Protein AF-A0A812XXW2-F1 (afdb_monomer_lite)

Sequence (328 aa):
MDLEAREQEAQPLLGKLGRSKFVSVSSKQQAFQASISPKTFTWRLLVLVSGPQLAFVAMLFLVNKFLYWHPVLVYSFAGLTLSLSTWVLKFYRKEPWQLWLGRFMLASTVLGLVSGCLIYFTSSVYYYHYAGAATYTSVVPSQPAESILDAGIVNFAVGSGVDASRSIGFQSAADGAVICLAPIVDASMKPQTPVNVFAYGINCCGWRGNFHCDDALKPSARYGLVRPEPAAVLPPLLRDLASGPSEETLAAAVRLQQASFGGSSEPVKNIFVRYVNDPLLAKMSFVDTAVLAALSCSSLCLVGLIACASLAILGAGKVRLILQRLVA

Foldseek 3Di:
DPDPVPPPPPPPPVVVVVVVVVVVLVVVLVVVVVPCDPVNLVVLLCLLQVLLLVLLLVLLCCLLPPCVPPVVVSVVSLVVQLVVLVCQCPPVPPDPSSNSSSVSSNVSSVLSNVLSVLLNLAFSLLLVLQVPFDEEEQDAQLDAPVVCLRHQKYFHHPQKAWPQQLKAFFADPVPNWTKIKTAIHGPVDDLQEAGQEIEIDTNQHDRGGRHDAECRVPSLWGMWRWDDDLVVRDDPVCSVSYPDDDPVSVLVSVVVSCVVRNYPDDRPHHIYTHTYNDVVVVSCVSVVSSVVSSVVSSVVSSVVSSVVSVCVVVVVSVVVSVVVVVVD

Structure (mmCIF, N/CA/C/O backbone):
data_AF-A0A812XXW2-F1
#
_entry.id   AF-A0A812XXW2-F1
#
loop_
_atom_site.group_PDB
_atom_site.id
_atom_site.type_symbol
_atom_site.label_atom_id
_atom_site.label_alt_id
_atom_site.label_comp_id
_atom_site.label_asym_id
_atom_site.label_entity_id
_atom_site.label_seq_id
_atom_site.pdbx_PDB_ins_code
_atom_site.Cartn_x
_atom_site.Cartn_y
_atom_site.Cartn_z
_atom_site.occupancy
_atom_site.B_iso_or_equiv
_atom_site.auth_seq_id
_atom_site.auth_comp_id
_atom_site.auth_asym_id
_atom_site.auth_atom_id
_atom_site.pdbx_PDB_model_num
ATOM 1 N N . MET A 1 1 ? -7.280 53.971 69.144 1.00 48.38 1 MET A N 1
ATOM 2 C CA . MET A 1 1 ? -6.168 53.098 68.704 1.00 48.38 1 MET A CA 1
ATOM 3 C C . MET A 1 1 ? -6.532 51.687 69.140 1.00 48.38 1 MET A C 1
ATOM 5 O O . MET A 1 1 ? -5.916 51.151 70.043 1.00 48.38 1 MET A O 1
ATOM 9 N N . ASP A 1 2 ? -7.587 51.120 68.547 1.00 49.91 2 ASP A N 1
ATOM 10 C CA . ASP A 1 2 ? -8.244 49.897 69.052 1.00 49.91 2 ASP A CA 1
ATOM 11 C C . ASP A 1 2 ? -8.432 48.845 67.952 1.00 49.91 2 ASP A C 1
ATOM 13 O O . ASP A 1 2 ? -9.375 48.058 67.970 1.00 49.91 2 ASP A O 1
ATOM 17 N N . LEU A 1 3 ? -7.543 48.846 66.956 1.00 48.91 3 LEU A N 1
ATOM 18 C CA . LEU A 1 3 ? -7.594 47.904 65.834 1.00 48.91 3 LEU A CA 1
ATOM 19 C C . LEU A 1 3 ? -6.484 46.846 65.865 1.00 48.91 3 LEU A C 1
ATOM 21 O O . LEU A 1 3 ? -6.641 45.814 65.228 1.00 48.91 3 LEU A O 1
ATOM 25 N N . GLU A 1 4 ? -5.430 47.025 66.666 1.00 51.47 4 GLU A N 1
ATOM 26 C CA . GLU A 1 4 ? -4.299 46.079 66.705 1.00 51.47 4 GLU A CA 1
ATOM 27 C C . GLU A 1 4 ? -4.467 44.949 67.739 1.00 51.47 4 GLU A C 1
ATOM 29 O O . GLU A 1 4 ? -3.799 43.923 67.652 1.00 51.47 4 GLU A O 1
ATOM 34 N N . ALA A 1 5 ? -5.408 45.064 68.683 1.00 49.47 5 ALA A N 1
ATOM 35 C CA . ALA A 1 5 ? -5.598 44.058 69.737 1.00 49.47 5 ALA A CA 1
ATOM 36 C C . ALA A 1 5 ? -6.529 42.888 69.350 1.00 49.47 5 ALA A C 1
ATOM 38 O O . ALA A 1 5 ? -6.702 41.962 70.139 1.00 49.47 5 ALA A O 1
ATOM 39 N N . ARG A 1 6 ? -7.145 42.899 68.157 1.00 50.44 6 ARG A N 1
ATOM 40 C CA . ARG A 1 6 ? -8.097 41.850 67.724 1.00 50.44 6 ARG A CA 1
ATOM 41 C C . ARG A 1 6 ? -7.551 40.842 66.711 1.00 50.44 6 ARG A C 1
ATOM 43 O O . ARG A 1 6 ? -8.235 39.864 66.424 1.00 50.44 6 ARG A O 1
ATOM 50 N N . GLU A 1 7 ? -6.333 41.018 66.201 1.00 47.50 7 GLU A N 1
ATOM 51 C CA . GLU A 1 7 ? -5.774 40.106 65.187 1.00 47.50 7 GLU A CA 1
ATOM 52 C C . GLU A 1 7 ? -5.055 38.870 65.754 1.00 47.50 7 GLU A C 1
ATOM 54 O O . GLU A 1 7 ? -4.872 37.892 65.030 1.00 47.50 7 GLU A O 1
ATOM 59 N N . GLN A 1 8 ? -4.697 38.840 67.042 1.00 44.97 8 GLN A N 1
ATOM 60 C CA . GLN A 1 8 ? -3.862 37.754 67.580 1.00 44.97 8 GLN A CA 1
ATOM 61 C C . GLN A 1 8 ? -4.615 36.506 68.078 1.00 44.97 8 GLN A C 1
ATOM 63 O O . GLN A 1 8 ? -3.985 35.469 68.276 1.00 44.97 8 GLN A O 1
ATOM 68 N N . GLU A 1 9 ? -5.947 36.520 68.199 1.00 46.56 9 GLU A N 1
ATOM 69 C CA . GLU A 1 9 ? -6.704 35.331 68.646 1.00 46.56 9 GLU A CA 1
ATOM 70 C C . GLU A 1 9 ? -7.267 34.461 67.503 1.00 46.56 9 GLU A C 1
ATOM 72 O O . GLU A 1 9 ? -7.693 33.328 67.734 1.00 46.56 9 GLU A O 1
ATOM 77 N N . ALA A 1 10 ? -7.229 34.919 66.247 1.00 46.44 10 ALA A N 1
ATOM 78 C CA . ALA A 1 10 ? -7.913 34.231 65.144 1.00 46.44 10 ALA A CA 1
ATOM 79 C C . ALA A 1 10 ? -7.082 33.145 64.420 1.00 46.44 10 ALA A C 1
ATOM 81 O O . ALA A 1 10 ? -7.631 32.383 63.619 1.00 46.44 10 ALA A O 1
ATOM 82 N N . GLN A 1 11 ? -5.772 33.030 64.670 1.00 47.66 11 GLN A N 1
ATOM 83 C CA . GLN A 1 11 ? -4.878 32.224 63.818 1.00 47.66 11 GLN A CA 1
ATOM 84 C C . GLN A 1 11 ? -4.497 30.786 64.250 1.00 47.66 11 GLN A C 1
ATOM 86 O O . GLN A 1 11 ? -4.003 30.059 63.383 1.00 47.66 11 GLN A O 1
ATOM 91 N N . PRO A 1 12 ? -4.764 30.244 65.459 1.00 46.84 12 PRO A N 1
ATOM 92 C CA . PRO A 1 12 ? -4.392 28.849 65.737 1.00 46.84 12 PRO A CA 1
ATOM 93 C C . PRO A 1 12 ? -5.438 27.810 65.279 1.00 46.84 12 PRO A C 1
ATOM 95 O O . PRO A 1 12 ? -5.127 26.616 65.207 1.00 46.84 12 PRO A O 1
ATOM 98 N N . LEU A 1 13 ? -6.675 28.217 64.954 1.00 46.53 13 LEU A N 1
ATOM 99 C CA . LEU A 1 13 ? -7.776 27.281 64.664 1.00 46.53 13 LEU A CA 1
ATOM 100 C C . LEU A 1 13 ? -7.910 26.900 63.179 1.00 46.53 13 LEU A C 1
ATOM 102 O O . LEU A 1 13 ? -8.258 25.756 62.872 1.00 46.53 13 LEU A O 1
ATOM 106 N N . LEU A 1 14 ? -7.555 27.791 62.249 1.00 48.59 14 LEU A N 1
ATOM 107 C CA . LEU A 1 14 ? -7.639 27.520 60.804 1.00 48.59 14 LEU A CA 1
ATOM 108 C C . LEU A 1 14 ? -6.592 26.498 60.316 1.00 48.59 14 LEU A C 1
ATOM 110 O O . LEU A 1 14 ? -6.882 25.692 59.430 1.00 48.59 14 LEU A O 1
ATOM 114 N N . GLY A 1 15 ? -5.415 26.435 60.949 1.00 45.84 15 GLY A N 1
ATOM 115 C CA . GLY A 1 15 ? -4.380 25.441 60.625 1.00 45.84 15 GLY A CA 1
ATOM 116 C C . GLY A 1 15 ? -4.720 24.012 61.074 1.00 45.84 15 GLY A C 1
ATOM 117 O O . GLY A 1 15 ? -4.382 23.040 60.393 1.00 45.84 15 GLY A O 1
ATOM 118 N N . LYS A 1 16 ? -5.440 23.853 62.195 1.00 47.66 16 LYS A N 1
ATOM 119 C CA . LYS A 1 16 ? -5.817 22.531 62.735 1.00 47.66 16 LYS A CA 1
ATOM 120 C C . LYS A 1 16 ? -6.992 21.898 61.982 1.00 47.66 16 LYS A C 1
ATOM 122 O O . LYS A 1 16 ? -6.979 20.688 61.746 1.00 47.66 16 LYS A O 1
ATOM 127 N N . LEU A 1 17 ? -7.959 22.702 61.531 1.00 49.16 17 LEU A N 1
ATOM 128 C CA . LEU A 1 17 ? -9.091 22.239 60.716 1.00 49.16 17 LEU A CA 1
ATOM 129 C C . LEU A 1 17 ? -8.654 21.755 59.323 1.00 49.16 17 LEU A C 1
ATOM 131 O O . LEU A 1 17 ? -9.129 20.716 58.858 1.00 49.16 17 LEU A O 1
ATOM 135 N N . GLY A 1 18 ? -7.700 22.445 58.686 1.00 46.50 18 GLY A N 1
ATOM 136 C CA . GLY A 1 18 ? -7.122 22.024 57.405 1.00 46.50 18 GLY A CA 1
ATOM 137 C C . GLY A 1 18 ? -6.323 20.721 57.512 1.00 46.50 18 GLY A C 1
ATOM 138 O O . GLY A 1 18 ? -6.507 19.812 56.702 1.00 46.50 18 GLY A O 1
ATOM 139 N N . ARG A 1 19 ? -5.498 20.580 58.55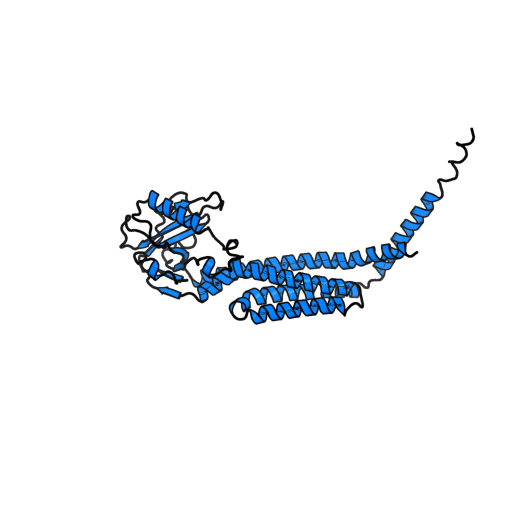8 1.00 47.44 19 ARG A N 1
ATOM 140 C CA . ARG A 1 19 ? -4.659 19.389 58.782 1.00 47.44 19 ARG A CA 1
ATOM 141 C C . ARG A 1 19 ? -5.485 18.148 59.144 1.00 47.44 19 ARG A C 1
ATOM 143 O O . ARG A 1 19 ? -5.217 17.072 58.620 1.00 47.44 19 ARG A O 1
ATOM 150 N N . SER A 1 20 ? -6.538 18.300 59.951 1.00 52.16 20 SER A N 1
ATOM 151 C CA . SER A 1 20 ? -7.487 17.222 60.285 1.00 52.16 20 SER A CA 1
ATOM 152 C C . SER A 1 20 ? -8.280 16.731 59.060 1.00 52.16 20 SER A C 1
ATOM 154 O O . SER A 1 20 ? -8.391 15.524 58.813 1.00 52.16 20 SER A O 1
ATOM 156 N N . LYS A 1 21 ? -8.763 17.653 58.213 1.00 50.25 21 LYS A N 1
ATOM 157 C CA . LYS A 1 21 ? -9.429 17.297 56.948 1.00 50.25 21 LYS A CA 1
ATOM 158 C C . LYS A 1 21 ? -8.472 16.636 55.951 1.00 50.25 21 LYS A C 1
ATOM 160 O O . LYS A 1 21 ? -8.871 15.701 55.265 1.00 50.25 21 LYS A O 1
ATOM 165 N N . PHE A 1 22 ? -7.210 17.060 55.883 1.00 48.09 22 PHE A N 1
ATOM 166 C CA . PHE A 1 22 ? -6.229 16.451 54.978 1.00 48.09 22 PHE A CA 1
ATOM 167 C C . PHE A 1 22 ? -5.835 15.027 55.412 1.00 48.09 22 PHE A C 1
ATOM 169 O O . PHE A 1 22 ? -5.788 14.116 54.586 1.00 48.09 22 PHE A O 1
ATOM 176 N N . VAL A 1 23 ? -5.642 14.806 56.718 1.00 52.84 23 VAL A N 1
ATOM 177 C CA . VAL A 1 23 ? -5.327 13.481 57.286 1.00 52.84 23 VAL A CA 1
ATOM 178 C C . VAL A 1 23 ? -6.509 12.511 57.153 1.00 52.84 23 VAL A C 1
ATOM 180 O O . VAL A 1 23 ? -6.313 11.364 56.757 1.00 52.84 23 VAL A O 1
ATOM 183 N N . SER A 1 24 ? -7.744 12.966 57.391 1.00 51.78 24 SER A N 1
ATOM 184 C CA . SER A 1 24 ? -8.951 12.127 57.252 1.00 51.78 24 SER A CA 1
ATOM 185 C C . SER A 1 24 ? -9.303 11.771 55.802 1.00 51.78 24 SER A C 1
ATOM 187 O O . SER A 1 24 ? -9.945 10.753 55.543 1.00 51.78 24 SER A O 1
ATOM 189 N N . VAL A 1 25 ? -8.873 12.583 54.835 1.00 51.75 25 VAL A N 1
ATOM 190 C CA . VAL A 1 25 ? -9.043 12.292 53.406 1.00 51.75 25 VAL A CA 1
ATOM 191 C C . VAL A 1 25 ? -7.998 11.290 52.933 1.00 51.75 25 VAL A C 1
ATOM 193 O O . VAL A 1 25 ? -8.353 10.362 52.211 1.00 51.75 25 VAL A O 1
ATOM 196 N N . SER A 1 26 ? -6.746 11.432 53.377 1.00 49.69 26 SER A N 1
ATOM 197 C CA . SER A 1 26 ? -5.681 10.467 53.086 1.00 49.69 26 SER A CA 1
ATOM 198 C C . SER A 1 26 ? -6.014 9.076 53.649 1.00 49.69 26 SER A C 1
ATOM 200 O O . SER A 1 26 ? -5.885 8.074 52.945 1.00 49.69 26 SER A O 1
ATOM 202 N N . SER A 1 27 ? -6.569 9.004 54.867 1.00 50.72 27 SER A N 1
ATOM 203 C CA . SER A 1 27 ? -6.970 7.730 55.481 1.00 50.72 27 SER A CA 1
ATOM 204 C C . SER A 1 27 ? -8.195 7.092 54.813 1.00 50.72 27 SER A C 1
ATOM 206 O O . SER A 1 27 ? -8.218 5.879 54.608 1.00 50.72 27 SER A O 1
ATOM 208 N N . LYS A 1 28 ? -9.194 7.881 54.386 1.00 48.22 28 LYS A N 1
ATOM 209 C CA . LYS A 1 28 ? -10.333 7.374 53.593 1.00 48.22 28 LYS A CA 1
ATOM 210 C C . LYS A 1 28 ? -9.932 6.972 52.170 1.00 48.22 28 LYS A C 1
ATOM 212 O O . LYS A 1 28 ? -10.490 6.013 51.642 1.00 48.22 28 LYS A O 1
ATOM 217 N N . GLN A 1 29 ? -8.955 7.652 51.562 1.00 51.25 29 GLN A N 1
ATOM 218 C CA . GLN A 1 29 ? -8.343 7.229 50.296 1.00 51.25 29 GLN A CA 1
ATOM 219 C C . GLN A 1 29 ? -7.646 5.878 50.443 1.00 51.25 29 GLN A C 1
ATOM 221 O O . GLN A 1 29 ? -7.891 4.994 49.625 1.00 51.25 29 GLN A O 1
ATOM 226 N N . GLN A 1 30 ? -6.853 5.693 51.501 1.00 51.03 30 GLN A N 1
ATOM 227 C CA . GLN A 1 30 ? -6.208 4.414 51.806 1.00 51.03 30 GLN A CA 1
ATOM 228 C C . GLN A 1 30 ? -7.233 3.309 52.098 1.00 51.03 30 GLN A C 1
ATOM 230 O O . GLN A 1 30 ? -7.072 2.199 51.603 1.00 51.03 30 GLN A O 1
ATOM 235 N N . ALA A 1 31 ? -8.334 3.610 52.795 1.00 47.16 31 ALA A N 1
ATOM 236 C CA . ALA A 1 31 ? -9.397 2.641 53.079 1.00 47.16 31 ALA A CA 1
ATOM 237 C C . ALA A 1 31 ? -10.232 2.250 51.840 1.00 47.16 31 ALA A C 1
ATOM 239 O O . ALA A 1 31 ? -10.672 1.108 51.727 1.00 47.16 31 ALA A O 1
ATOM 240 N N . PHE A 1 32 ? -10.436 3.165 50.883 1.00 48.94 32 PHE A N 1
ATOM 241 C CA . PHE A 1 32 ? -11.122 2.856 49.621 1.00 48.94 32 PHE A CA 1
ATOM 242 C C . PHE A 1 32 ? -10.206 2.132 48.623 1.00 48.94 32 PHE A C 1
ATOM 244 O O . PHE A 1 32 ? -10.647 1.197 47.958 1.00 48.94 32 PHE A O 1
ATOM 251 N N . GLN A 1 33 ? -8.919 2.498 48.558 1.00 49.91 33 GLN A N 1
ATOM 252 C CA . GLN A 1 33 ? -7.911 1.695 47.852 1.00 49.91 33 GLN A CA 1
ATOM 253 C C . GLN A 1 33 ? -7.782 0.289 48.453 1.00 49.91 33 GLN A C 1
ATOM 255 O O . GLN A 1 33 ? -7.551 -0.658 47.710 1.00 49.91 33 GLN A O 1
ATOM 260 N N . ALA A 1 34 ? -7.996 0.140 49.763 1.00 47.00 34 ALA A N 1
ATOM 261 C CA . ALA A 1 34 ? -7.961 -1.146 50.452 1.00 47.00 34 ALA A CA 1
ATOM 262 C C . ALA A 1 34 ? -9.204 -2.034 50.231 1.00 47.00 34 ALA A C 1
ATOM 264 O O . ALA A 1 34 ? -9.164 -3.203 50.605 1.00 47.00 34 ALA A O 1
ATOM 265 N N . SER A 1 35 ? -10.298 -1.540 49.627 1.00 50.03 35 SER A N 1
ATOM 266 C CA . SER A 1 35 ? -11.540 -2.328 49.482 1.00 50.03 35 SER A CA 1
ATOM 267 C C . SER A 1 35 ? -11.760 -2.952 48.099 1.00 50.03 35 SER A C 1
ATOM 269 O O . SER A 1 35 ? -12.663 -3.776 47.932 1.00 50.03 35 SER A O 1
ATOM 271 N N . ILE A 1 36 ? -10.938 -2.622 47.096 1.00 60.81 36 ILE A N 1
ATOM 272 C CA . ILE A 1 36 ? -11.001 -3.305 45.799 1.00 60.81 36 ILE A CA 1
ATOM 273 C C . ILE A 1 36 ? -10.177 -4.583 45.906 1.00 60.81 36 ILE A C 1
ATOM 275 O O . ILE A 1 36 ? -8.951 -4.553 45.841 1.00 60.81 36 ILE A O 1
ATOM 279 N N . SER A 1 37 ? -10.869 -5.716 46.045 1.00 78.56 37 SER A N 1
ATOM 280 C CA . SER A 1 37 ? -10.241 -7.036 45.962 1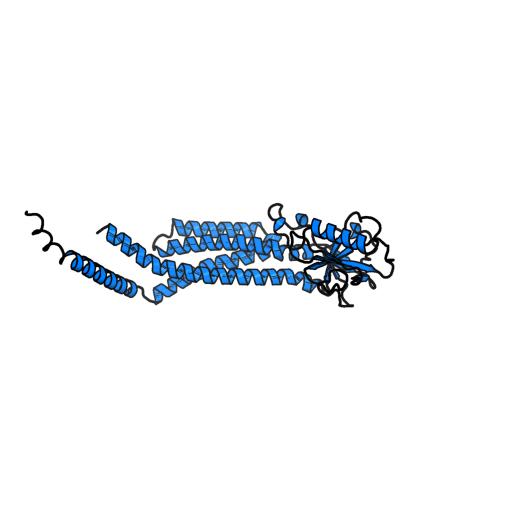.00 78.56 37 SER A CA 1
ATOM 281 C C . SER A 1 37 ? -9.346 -7.105 44.715 1.00 78.56 37 SER A C 1
ATOM 283 O O . SER A 1 37 ? -9.826 -6.798 43.614 1.00 78.56 37 SER A O 1
ATOM 285 N N . PRO A 1 38 ? -8.073 -7.525 44.843 1.00 80.94 38 PRO A N 1
ATOM 286 C CA . PRO A 1 38 ? -7.143 -7.590 43.718 1.00 80.94 38 PRO A CA 1
ATOM 287 C C . PRO A 1 38 ? -7.695 -8.452 42.575 1.00 80.94 38 PRO A C 1
ATOM 289 O O . PRO A 1 38 ? -7.466 -8.140 41.410 1.00 80.94 38 PRO A O 1
ATOM 292 N N . LYS A 1 39 ? -8.516 -9.466 42.896 1.00 85.38 39 LYS A N 1
ATOM 293 C CA . LYS A 1 39 ? -9.204 -10.321 41.915 1.00 85.38 39 LYS A CA 1
ATOM 294 C C . LYS A 1 39 ? -10.240 -9.556 41.080 1.00 85.38 39 LYS A C 1
ATOM 296 O O . LYS A 1 39 ? -10.373 -9.793 39.885 1.00 85.38 39 LYS A O 1
ATOM 301 N N . THR A 1 40 ? -10.971 -8.621 41.688 1.00 83.25 40 THR A N 1
ATOM 302 C CA . THR A 1 40 ? -11.981 -7.809 40.989 1.00 83.25 40 THR A CA 1
ATOM 303 C C . THR A 1 40 ? -11.325 -6.740 40.116 1.00 83.25 40 THR A C 1
ATOM 305 O O . THR A 1 40 ? -11.833 -6.422 39.041 1.00 83.25 40 THR A O 1
ATOM 308 N N . PHE A 1 41 ? -10.186 -6.195 40.555 1.00 84.12 41 PHE A N 1
ATOM 309 C CA . PHE A 1 41 ? -9.398 -5.247 39.767 1.00 84.12 41 PHE A CA 1
ATOM 310 C C . PHE A 1 41 ? -8.825 -5.899 38.503 1.00 84.12 41 PHE A C 1
ATOM 312 O O . PHE A 1 41 ? -9.037 -5.383 37.405 1.00 84.12 41 PHE A O 1
ATOM 319 N N . THR A 1 42 ? -8.155 -7.048 38.644 1.00 87.06 42 THR A N 1
ATOM 320 C CA . THR A 1 42 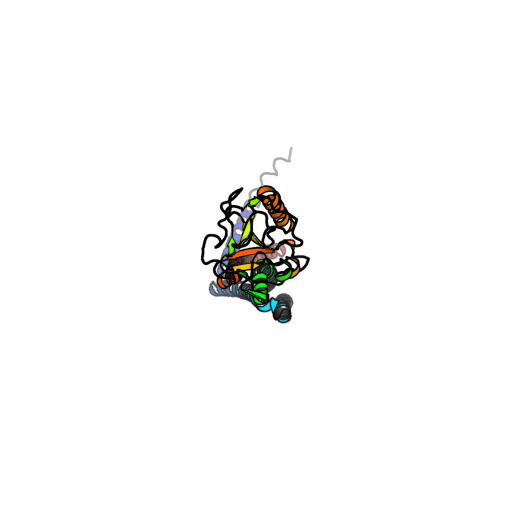? -7.553 -7.761 37.507 1.00 87.06 42 THR A CA 1
ATOM 321 C C . THR A 1 42 ? -8.606 -8.221 36.507 1.00 87.06 42 THR A C 1
ATOM 323 O O . THR A 1 42 ? -8.423 -8.023 35.308 1.00 87.06 42 THR A O 1
ATOM 326 N N . TRP A 1 43 ? -9.744 -8.739 36.980 1.00 90.00 43 TRP A N 1
ATOM 327 C CA . TRP A 1 43 ? -10.867 -9.110 36.117 1.00 90.00 43 TRP A CA 1
ATOM 328 C C . TRP A 1 43 ? -11.391 -7.927 35.291 1.00 90.00 43 TRP A C 1
ATOM 330 O O . TRP A 1 43 ? -11.540 -8.032 34.075 1.00 90.00 43 TRP A O 1
ATOM 340 N N . ARG A 1 44 ? -11.630 -6.772 35.929 1.00 89.00 44 ARG A N 1
ATOM 341 C CA . ARG A 1 44 ? -12.124 -5.568 35.237 1.00 89.00 44 ARG A CA 1
ATOM 342 C C . ARG A 1 44 ? -11.137 -5.066 34.188 1.00 89.00 44 ARG A C 1
ATOM 344 O O . ARG A 1 44 ? -11.559 -4.716 33.089 1.00 89.00 44 ARG A O 1
ATOM 351 N N . LEU A 1 45 ? -9.844 -5.047 34.510 1.00 89.44 45 LEU A N 1
ATOM 352 C CA . LEU A 1 45 ? -8.800 -4.633 33.574 1.00 89.44 45 LEU A CA 1
ATOM 353 C C . LEU A 1 45 ? -8.712 -5.587 32.375 1.00 89.44 45 LEU A C 1
ATOM 355 O O . LEU A 1 45 ? -8.664 -5.130 31.237 1.00 89.44 45 LEU A O 1
ATOM 359 N N . LEU A 1 46 ? -8.778 -6.898 32.618 1.00 92.81 46 LEU A N 1
ATOM 360 C CA . LEU A 1 46 ? -8.758 -7.908 31.561 1.00 92.81 46 LEU A CA 1
ATOM 361 C C . LEU A 1 46 ? -9.926 -7.717 30.589 1.00 92.81 46 LEU A C 1
ATOM 363 O O . LEU A 1 46 ? -9.710 -7.687 29.380 1.00 92.81 46 LEU A O 1
ATOM 367 N N . VAL A 1 47 ? -11.147 -7.516 31.092 1.00 91.62 47 VAL A N 1
ATOM 368 C CA . VAL A 1 47 ? -12.334 -7.282 30.248 1.00 91.62 47 VAL A CA 1
ATOM 369 C C . VAL A 1 47 ? -12.231 -5.961 29.473 1.00 91.62 47 VAL A C 1
ATOM 371 O O . VAL A 1 47 ? -12.555 -5.922 28.287 1.00 91.62 47 VAL A O 1
ATOM 374 N N . LEU A 1 48 ? -11.754 -4.889 30.117 1.00 91.50 48 LEU A N 1
ATOM 375 C CA . LEU A 1 48 ? -11.604 -3.564 29.500 1.00 91.50 48 LEU A CA 1
ATOM 376 C C . LEU A 1 48 ? -10.553 -3.517 28.388 1.00 91.50 48 LEU A C 1
ATOM 378 O O . LEU A 1 48 ? -10.675 -2.679 27.501 1.00 91.50 48 LEU A O 1
ATOM 382 N N . VAL A 1 49 ? -9.539 -4.381 28.432 1.00 95.12 49 VAL A N 1
ATOM 383 C CA . VAL A 1 49 ? -8.472 -4.420 27.421 1.00 95.12 49 VAL A CA 1
ATOM 384 C C . VAL A 1 49 ? -8.774 -5.456 26.337 1.00 95.12 49 VAL A C 1
ATOM 386 O O . VAL A 1 49 ? -8.703 -5.137 25.153 1.00 95.12 49 VAL A O 1
ATOM 389 N N . SER A 1 50 ? -9.153 -6.681 26.716 1.00 94.88 50 SER A N 1
ATOM 390 C CA . SER A 1 50 ? -9.332 -7.789 25.764 1.00 94.88 50 SER A CA 1
ATOM 391 C C . SER A 1 50 ? -10.459 -7.549 24.759 1.00 94.88 50 SER A C 1
ATOM 393 O O . SER A 1 50 ? -10.254 -7.763 23.569 1.00 94.88 50 SER A O 1
ATOM 395 N N . GLY A 1 51 ? -11.623 -7.065 25.206 1.00 92.88 51 GLY A N 1
ATOM 396 C CA . GLY A 1 51 ? -12.769 -6.814 24.327 1.00 92.88 51 GLY A CA 1
ATOM 397 C C . GLY A 1 51 ? -12.444 -5.804 23.220 1.00 92.88 51 GLY A C 1
ATOM 398 O O . GLY A 1 51 ? -12.516 -6.158 22.040 1.00 92.88 51 GLY A O 1
ATOM 399 N N . PRO A 1 52 ? -12.029 -4.571 23.570 1.00 95.69 52 PRO A N 1
ATOM 400 C CA . PRO A 1 52 ? -11.654 -3.567 22.582 1.00 95.69 52 PRO A CA 1
ATOM 401 C C . PRO A 1 52 ? -10.483 -4.001 21.703 1.00 95.69 52 PRO A C 1
ATOM 403 O O . PRO A 1 52 ? -10.529 -3.743 20.505 1.00 95.69 52 PRO A O 1
ATOM 406 N N . GLN A 1 53 ? -9.472 -4.694 22.237 1.00 96.25 53 GLN A N 1
ATOM 407 C CA . GLN A 1 53 ? -8.354 -5.179 21.423 1.00 96.25 53 GLN A CA 1
ATOM 408 C C . GLN A 1 53 ? -8.806 -6.215 20.386 1.00 96.25 53 GLN A C 1
ATOM 410 O O . GLN A 1 53 ? -8.391 -6.155 19.231 1.00 96.25 53 GLN A O 1
ATOM 415 N N . LEU A 1 54 ? -9.673 -7.156 20.770 1.00 95.88 54 LEU A N 1
ATOM 416 C CA . LEU A 1 54 ? -10.217 -8.143 19.839 1.00 95.88 54 LEU A CA 1
ATOM 417 C C . LEU A 1 54 ? -11.048 -7.474 18.743 1.00 95.88 54 LEU A C 1
ATOM 419 O O . LEU A 1 54 ? -10.904 -7.835 17.578 1.00 95.88 54 LEU A O 1
ATOM 423 N N . ALA A 1 55 ? -11.859 -6.469 19.088 1.00 95.38 55 ALA A N 1
ATOM 424 C CA . ALA A 1 55 ? -12.605 -5.690 18.101 1.00 95.38 55 ALA A CA 1
ATOM 425 C C . ALA A 1 55 ? -11.668 -4.960 17.119 1.00 95.38 55 ALA A C 1
ATOM 427 O O . ALA A 1 55 ? -11.903 -5.003 15.913 1.00 95.38 55 ALA A O 1
ATOM 428 N N . PHE A 1 56 ? -10.578 -4.361 17.617 1.00 96.94 56 PHE A N 1
ATOM 429 C CA . PHE A 1 56 ? -9.561 -3.698 16.792 1.00 96.94 56 PHE A CA 1
ATOM 430 C C . PHE A 1 56 ? -8.935 -4.665 15.782 1.00 96.94 56 PHE A C 1
ATOM 432 O O . PHE A 1 56 ? -8.934 -4.412 14.578 1.00 96.94 56 PHE A O 1
ATOM 439 N N . VAL A 1 57 ? -8.422 -5.797 16.277 1.00 96.88 57 VAL A N 1
ATOM 440 C CA . VAL A 1 57 ? -7.726 -6.802 15.463 1.00 96.88 57 VAL A CA 1
ATOM 441 C C . VAL A 1 57 ? -8.678 -7.448 14.460 1.00 96.88 57 VAL A C 1
ATOM 443 O O . VAL A 1 57 ? -8.309 -7.624 13.299 1.00 96.88 57 VAL A O 1
ATOM 446 N N . ALA A 1 58 ? -9.913 -7.750 14.871 1.00 96.00 58 ALA A N 1
ATOM 447 C CA . ALA A 1 58 ? -10.935 -8.272 13.972 1.00 96.00 58 ALA A CA 1
ATOM 448 C C . ALA A 1 58 ? -11.231 -7.286 12.834 1.00 96.00 58 ALA A C 1
ATOM 450 O O . ALA A 1 58 ? -11.289 -7.697 11.677 1.00 96.00 58 ALA A O 1
ATOM 451 N N . MET A 1 59 ? -11.349 -5.988 13.134 1.00 96.62 59 MET A N 1
ATOM 452 C CA . MET A 1 59 ? -11.565 -4.960 12.113 1.00 96.62 59 MET A CA 1
ATOM 453 C C . MET A 1 59 ? -10.383 -4.832 11.153 1.00 96.62 59 MET A C 1
ATOM 455 O O . MET A 1 59 ? -10.592 -4.838 9.941 1.00 96.62 59 MET A O 1
ATOM 459 N N . LEU A 1 60 ? -9.148 -4.802 11.663 1.00 96.12 60 LEU A N 1
ATOM 460 C CA . LEU A 1 60 ? -7.947 -4.791 10.822 1.00 96.12 60 LEU A CA 1
ATOM 461 C C . LEU A 1 60 ? -7.902 -5.987 9.866 1.00 96.12 60 LEU A C 1
ATOM 463 O O . LEU A 1 60 ? -7.629 -5.818 8.675 1.00 96.12 60 LEU A O 1
ATOM 467 N N . PHE A 1 61 ? -8.178 -7.186 10.383 1.00 95.81 61 PHE A N 1
ATOM 468 C CA . PHE A 1 61 ? -8.182 -8.415 9.597 1.00 95.81 61 PHE A CA 1
ATOM 469 C C . PHE A 1 61 ? -9.282 -8.402 8.531 1.00 95.81 61 PHE A C 1
ATOM 471 O O . PHE A 1 61 ? -9.012 -8.687 7.364 1.00 95.81 61 PHE A O 1
ATOM 478 N N . LEU A 1 62 ? -10.507 -8.026 8.911 1.00 95.81 62 LEU A N 1
ATOM 479 C CA . LEU A 1 62 ? -11.643 -7.979 7.995 1.00 95.81 62 LEU A CA 1
ATOM 480 C C . LEU A 1 62 ? -11.412 -6.994 6.851 1.00 95.81 62 LEU A C 1
ATOM 482 O O . LEU A 1 62 ? -11.625 -7.352 5.694 1.00 95.81 62 LEU A O 1
ATOM 486 N N . VAL A 1 63 ? -10.920 -5.791 7.153 1.00 95.94 63 VAL A N 1
ATOM 487 C CA . VAL A 1 63 ? -10.621 -4.787 6.127 1.00 95.94 63 VAL A CA 1
ATOM 488 C C . VAL A 1 63 ? -9.518 -5.283 5.187 1.00 95.94 63 VAL A C 1
ATOM 490 O O . VAL A 1 63 ? -9.707 -5.289 3.975 1.00 95.94 63 VAL A O 1
ATOM 493 N N . ASN A 1 64 ? -8.392 -5.779 5.707 1.00 94.25 64 ASN A N 1
ATOM 494 C CA . ASN A 1 64 ? -7.271 -6.177 4.847 1.00 94.25 64 ASN A CA 1
ATOM 495 C C . ASN A 1 64 ? -7.554 -7.428 3.997 1.00 94.25 64 ASN A C 1
ATOM 497 O O . ASN A 1 64 ? -7.058 -7.544 2.873 1.00 94.25 64 ASN A O 1
ATOM 501 N N . LYS A 1 65 ? -8.358 -8.366 4.511 1.00 93.81 65 LYS A N 1
ATOM 502 C CA . LYS A 1 65 ? -8.629 -9.636 3.828 1.00 93.81 65 LYS A CA 1
ATOM 503 C C . LYS A 1 65 ? -9.882 -9.616 2.953 1.00 93.81 65 LYS A C 1
ATOM 505 O O . LYS A 1 65 ? -9.873 -10.223 1.885 1.00 93.81 65 LYS A O 1
ATOM 510 N N . PHE A 1 66 ? -10.956 -8.965 3.399 1.00 94.81 66 PHE A N 1
ATOM 511 C CA . PHE A 1 66 ? -12.284 -9.116 2.794 1.00 94.81 66 PHE A CA 1
ATOM 512 C C . PHE A 1 66 ? -12.818 -7.858 2.110 1.00 94.81 66 PHE A C 1
ATOM 514 O O . PHE A 1 66 ? -13.815 -7.971 1.402 1.00 94.81 66 PHE A O 1
ATOM 521 N N . LEU A 1 67 ? -12.176 -6.691 2.246 1.00 94.44 67 LEU A N 1
ATOM 522 C CA . LEU A 1 67 ? -12.683 -5.456 1.632 1.00 94.44 67 LEU A CA 1
ATOM 523 C C . LEU A 1 67 ? -12.781 -5.545 0.099 1.00 94.44 67 LEU A C 1
ATOM 525 O O . LEU A 1 67 ? -13.746 -5.039 -0.463 1.00 94.44 67 LEU A O 1
ATOM 529 N N . TYR A 1 68 ? -11.833 -6.223 -0.560 1.00 92.00 68 TYR A N 1
ATOM 530 C CA . TYR A 1 68 ? -11.828 -6.386 -2.020 1.00 92.00 68 TYR A CA 1
ATOM 531 C C . TYR A 1 68 ? -13.004 -7.240 -2.526 1.00 92.00 68 TYR A C 1
ATOM 533 O O . TYR A 1 68 ? -13.715 -6.842 -3.442 1.00 92.00 68 TYR A O 1
ATOM 541 N N . TRP A 1 69 ? -13.223 -8.413 -1.921 1.00 92.50 69 TRP A N 1
ATOM 542 C CA . TRP A 1 69 ? -14.208 -9.394 -2.400 1.00 92.50 69 TRP A CA 1
ATOM 543 C C . TRP A 1 69 ? -15.611 -9.182 -1.818 1.00 92.50 69 TRP A C 1
ATOM 545 O O . TRP A 1 69 ? -16.614 -9.386 -2.499 1.00 92.50 69 TRP A O 1
ATOM 555 N N . HIS A 1 70 ? -15.697 -8.793 -0.545 1.00 95.25 70 HIS A N 1
ATOM 556 C CA . HIS A 1 70 ? -16.944 -8.737 0.219 1.00 95.25 70 HIS A CA 1
ATOM 557 C C . HIS A 1 70 ? -17.022 -7.465 1.086 1.00 95.25 70 HIS A C 1
ATOM 559 O O . HIS A 1 70 ? -17.086 -7.556 2.317 1.00 95.25 70 HIS A O 1
ATOM 565 N N . PRO A 1 71 ? -17.083 -6.262 0.480 1.00 93.81 71 PRO A N 1
ATOM 566 C CA . PRO A 1 71 ? -17.146 -5.002 1.229 1.00 93.81 71 PRO A CA 1
ATOM 567 C C . PRO A 1 71 ? -18.389 -4.910 2.127 1.00 93.81 71 PRO A C 1
ATOM 569 O O . PRO A 1 71 ? -18.317 -4.392 3.240 1.00 93.81 71 PRO A O 1
ATOM 572 N N . VAL A 1 72 ? -19.521 -5.482 1.693 1.00 95.38 72 VAL A N 1
ATOM 573 C CA . VAL A 1 72 ? -20.770 -5.525 2.478 1.00 95.38 72 VAL A CA 1
ATOM 574 C C . VAL A 1 72 ? -20.565 -6.237 3.817 1.00 95.38 72 VAL A C 1
ATOM 576 O O . VAL A 1 72 ? -21.067 -5.768 4.837 1.00 95.38 72 VAL A O 1
ATOM 579 N N . LEU A 1 73 ? -19.783 -7.323 3.844 1.00 94.19 73 LEU A N 1
ATOM 580 C CA . LEU A 1 73 ? -19.479 -8.048 5.079 1.00 94.19 73 LEU A CA 1
ATOM 581 C C . LEU A 1 73 ? -18.710 -7.143 6.046 1.00 94.19 73 LEU A C 1
ATOM 583 O O . LEU A 1 73 ? -19.112 -7.009 7.201 1.00 94.19 73 LEU A O 1
ATOM 587 N N . VAL A 1 74 ? -17.672 -6.456 5.562 1.00 95.50 74 VAL A N 1
ATOM 588 C CA . VAL A 1 74 ? -16.850 -5.549 6.376 1.00 95.50 74 VAL A CA 1
ATOM 589 C C . VAL A 1 74 ? -17.697 -4.423 6.976 1.00 95.50 74 VAL A C 1
ATOM 591 O O . VAL A 1 74 ? -17.669 -4.209 8.189 1.00 95.50 74 VAL A O 1
ATOM 594 N N . TYR A 1 75 ? -18.509 -3.744 6.161 1.00 95.06 75 TYR A N 1
ATOM 595 C CA . TYR A 1 75 ? -19.356 -2.650 6.645 1.00 95.06 75 TYR A CA 1
ATOM 596 C C . TYR A 1 75 ? -20.490 -3.130 7.558 1.00 95.06 75 TYR A C 1
ATOM 598 O O . TYR A 1 75 ? -20.815 -2.448 8.530 1.00 95.06 75 TYR A O 1
ATOM 606 N N . SER A 1 76 ? -21.065 -4.311 7.309 1.00 95.25 76 SER A N 1
ATOM 607 C CA . SER A 1 76 ? -22.094 -4.885 8.186 1.00 95.25 76 SER A CA 1
ATOM 608 C C . SER A 1 76 ? -21.533 -5.234 9.569 1.00 95.25 76 SER A C 1
ATOM 610 O O . SER A 1 76 ? -22.145 -4.902 10.586 1.00 95.25 76 SER A O 1
ATOM 612 N N . PHE A 1 77 ? -20.326 -5.807 9.627 1.00 94.75 77 PHE A N 1
ATOM 613 C CA . PHE A 1 77 ? -19.629 -6.090 10.879 1.00 94.75 77 PHE A CA 1
ATOM 614 C C . PHE A 1 77 ? -19.248 -4.799 11.619 1.00 94.75 77 PHE A C 1
ATOM 616 O O . PHE A 1 77 ? -19.439 -4.699 12.835 1.00 94.75 77 PHE A O 1
ATOM 623 N N . ALA A 1 78 ? -18.795 -3.771 10.891 1.00 95.12 78 ALA A N 1
ATOM 624 C CA . ALA A 1 78 ? -18.555 -2.440 11.447 1.00 95.12 78 ALA A CA 1
ATOM 625 C C . ALA A 1 78 ? -19.828 -1.846 12.071 1.00 95.12 78 ALA A C 1
ATOM 627 O O . ALA A 1 78 ? -19.824 -1.395 13.215 1.00 95.12 78 ALA A O 1
ATOM 628 N N . GLY A 1 79 ? -20.948 -1.901 11.347 1.00 95.94 79 GLY A N 1
ATOM 629 C CA . GLY A 1 79 ? -22.246 -1.442 11.837 1.00 95.94 79 GLY A CA 1
ATOM 630 C C . GLY A 1 79 ? -22.710 -2.204 13.079 1.00 95.94 79 GLY A C 1
ATOM 631 O O . GLY A 1 79 ? -23.185 -1.588 14.036 1.00 95.94 79 GLY A O 1
ATOM 632 N N . LEU A 1 80 ? -22.525 -3.527 13.110 1.00 95.56 80 LEU A N 1
ATOM 633 C CA . LEU A 1 80 ? -22.904 -4.376 14.242 1.00 95.56 80 LEU A CA 1
ATOM 634 C C . LEU A 1 80 ? -22.077 -4.068 15.495 1.00 95.56 80 LEU A C 1
ATOM 636 O O . LEU A 1 80 ? -22.637 -3.907 16.578 1.00 95.56 80 LEU A O 1
ATOM 640 N N . THR A 1 81 ? -20.759 -3.935 15.359 1.00 94.44 81 THR A N 1
ATOM 641 C CA . THR A 1 81 ? -19.850 -3.609 16.474 1.00 94.44 81 THR A CA 1
ATOM 642 C C . THR A 1 81 ? -20.087 -2.200 17.026 1.00 94.44 81 THR A C 1
ATOM 644 O O . THR A 1 81 ? -20.103 -2.010 18.248 1.00 94.44 81 THR A O 1
ATOM 647 N N . LEU A 1 82 ? -20.380 -1.219 16.165 1.00 95.19 82 LEU A N 1
ATOM 648 C CA . LEU A 1 82 ? -20.795 0.126 16.581 1.00 95.19 82 LEU A CA 1
ATOM 649 C C . LEU A 1 82 ? -22.165 0.117 17.279 1.00 95.19 82 LEU A C 1
ATOM 651 O O . LEU A 1 82 ? -22.337 0.745 18.329 1.00 95.19 82 LEU A O 1
ATOM 655 N N . SER A 1 83 ? -23.130 -0.638 16.752 1.00 95.00 83 SER A N 1
ATOM 656 C CA . SER A 1 83 ? -24.462 -0.791 17.355 1.00 95.00 83 SER A CA 1
ATOM 657 C C . SER A 1 83 ? -24.383 -1.462 18.727 1.00 95.00 83 SER A C 1
ATOM 659 O O . SER A 1 83 ? -24.988 -0.989 19.685 1.00 95.00 83 SER A O 1
ATOM 661 N N . LEU A 1 84 ? -23.565 -2.508 18.868 1.00 93.06 84 LEU A N 1
ATOM 662 C CA . LEU A 1 84 ? -23.328 -3.169 20.150 1.00 93.06 84 LEU A CA 1
ATOM 663 C C . LEU A 1 84 ? -22.660 -2.218 21.153 1.00 93.06 84 LEU A C 1
ATOM 665 O O . LEU A 1 84 ? -23.068 -2.153 22.311 1.00 93.06 84 LEU A O 1
ATOM 669 N N . SER A 1 85 ? -21.679 -1.429 20.707 1.00 92.81 85 SER A N 1
ATOM 670 C CA . SER A 1 85 ? -20.990 -0.451 21.559 1.00 92.81 85 SER A CA 1
ATOM 671 C C . SER A 1 85 ? -21.946 0.628 22.082 1.00 92.81 85 SER A C 1
ATOM 673 O O . SER A 1 85 ? -21.939 0.948 23.273 1.00 92.81 85 SER A O 1
ATOM 675 N N . THR A 1 86 ? -22.821 1.158 21.223 1.00 93.12 86 THR A N 1
ATOM 676 C CA . THR A 1 86 ? -23.839 2.145 21.627 1.00 93.12 86 THR A CA 1
ATOM 677 C C . THR A 1 86 ? -24.928 1.531 22.508 1.00 93.12 86 THR A C 1
ATOM 679 O O . THR A 1 86 ? -25.369 2.167 23.470 1.00 93.12 86 THR A O 1
ATOM 682 N N . TRP A 1 87 ? -25.310 0.276 22.256 1.00 93.50 87 TRP A N 1
ATOM 683 C CA . TRP A 1 87 ? -26.239 -0.472 23.100 1.00 93.50 87 TRP A CA 1
ATOM 684 C C . TRP A 1 87 ? -25.687 -0.665 24.518 1.00 93.50 87 TRP A C 1
ATOM 686 O O . TRP A 1 87 ? -26.379 -0.348 25.489 1.00 93.50 87 TRP A O 1
ATOM 696 N N . VAL A 1 88 ? -24.414 -1.062 24.653 1.00 90.44 88 VAL A N 1
ATOM 697 C CA . VAL A 1 88 ? -23.725 -1.168 25.952 1.00 90.44 88 VAL A CA 1
ATOM 698 C C . VAL A 1 88 ? -23.721 0.179 26.683 1.00 90.44 88 VAL A C 1
ATOM 700 O O . VAL A 1 88 ? -24.045 0.236 27.868 1.00 90.44 88 VAL A O 1
ATOM 703 N N . LEU A 1 89 ? -23.445 1.284 25.981 1.00 90.44 89 LEU A N 1
ATOM 704 C CA . LEU A 1 89 ? -23.444 2.632 26.568 1.00 90.44 89 LEU A CA 1
ATOM 705 C C . LEU A 1 89 ? -24.824 3.109 27.049 1.00 90.44 89 LEU A C 1
ATOM 707 O O . LEU A 1 89 ? -24.894 3.936 27.970 1.00 90.44 89 LEU A O 1
ATOM 711 N N . LYS A 1 90 ? -25.908 2.639 26.420 1.00 91.38 90 LYS A N 1
ATOM 712 C CA . LYS A 1 90 ? -27.282 3.072 26.708 1.00 91.38 90 LYS A CA 1
ATOM 713 C C . LYS A 1 90 ? -27.967 2.198 27.759 1.00 91.38 90 LYS A C 1
ATOM 715 O O . LYS A 1 90 ? -28.565 2.743 28.682 1.00 91.38 90 LYS A O 1
ATOM 720 N N . PHE A 1 91 ? -27.864 0.875 27.638 1.00 88.94 91 PHE A N 1
ATOM 721 C CA . PHE A 1 91 ? -28.636 -0.075 28.448 1.00 88.94 91 PHE A CA 1
ATOM 722 C C . PHE A 1 91 ? -27.829 -0.720 29.583 1.00 88.94 91 PHE A C 1
ATOM 724 O O . PHE A 1 91 ? -28.391 -1.036 30.630 1.00 88.94 91 PHE A O 1
ATOM 731 N N . TYR A 1 92 ? -26.509 -0.868 29.434 1.00 80.38 92 TYR A N 1
ATOM 732 C CA . TYR A 1 92 ? -25.643 -1.499 30.438 1.00 80.38 92 TYR A CA 1
ATOM 733 C C . TYR A 1 92 ? -24.959 -0.447 31.329 1.00 80.38 92 TYR A C 1
ATOM 735 O O . TYR A 1 92 ? -23.770 -0.159 31.210 1.00 80.38 92 TYR A O 1
ATOM 743 N N . ARG A 1 93 ? -25.736 0.153 32.245 1.00 76.38 93 ARG A N 1
ATOM 744 C CA . ARG A 1 93 ? -25.270 1.181 33.203 1.00 76.38 93 ARG A CA 1
ATOM 745 C C . ARG A 1 93 ? -25.370 0.749 34.669 1.00 76.38 93 ARG A C 1
ATOM 747 O O . ARG A 1 93 ? -25.778 1.539 35.515 1.00 76.38 93 ARG A O 1
ATOM 754 N N . LYS A 1 94 ? -25.019 -0.500 34.993 1.00 82.25 94 LYS A N 1
ATOM 755 C CA . LYS A 1 94 ? -25.055 -0.961 36.394 1.00 82.25 94 LYS A CA 1
ATOM 756 C C . LYS A 1 94 ? -23.853 -0.453 37.191 1.00 82.25 94 LYS A C 1
ATOM 758 O O . LYS A 1 94 ? -24.010 -0.047 38.336 1.00 82.25 94 LYS A O 1
ATOM 763 N N . GLU A 1 95 ? -22.665 -0.433 36.583 1.00 82.69 95 GLU A N 1
ATOM 764 C CA . GLU A 1 95 ? -21.432 0.049 37.219 1.00 82.69 95 GLU A CA 1
ATOM 765 C C . GLU A 1 95 ? -20.686 1.071 36.335 1.00 82.69 95 GLU A C 1
ATOM 767 O O . GLU A 1 95 ? -20.682 0.943 35.110 1.00 82.69 95 GLU A O 1
ATOM 772 N N . PRO A 1 96 ? -19.986 2.067 36.917 1.00 82.31 96 PRO A N 1
ATOM 773 C CA . PRO A 1 96 ? -19.343 3.144 36.155 1.00 82.31 96 PRO A CA 1
ATOM 774 C C . PRO A 1 96 ? -18.219 2.674 35.216 1.00 82.31 96 PRO A C 1
ATOM 776 O O . PRO A 1 96 ? -17.935 3.345 34.227 1.00 82.31 96 PRO A O 1
ATOM 779 N N . TRP A 1 97 ? -17.585 1.524 35.475 1.00 82.06 97 TRP A N 1
ATOM 780 C CA . TRP A 1 97 ? -16.554 0.975 34.580 1.00 82.06 97 TRP A CA 1
ATOM 781 C C . TRP A 1 97 ? -17.141 0.427 33.267 1.00 82.06 97 TRP A C 1
ATOM 783 O O . TRP A 1 97 ? -16.449 0.416 32.252 1.00 82.06 97 TRP A O 1
ATOM 793 N N . GLN A 1 98 ? -18.420 0.033 33.251 1.00 86.69 98 GLN A N 1
ATOM 794 C CA . GLN A 1 98 ? -19.094 -0.466 32.044 1.00 86.69 98 GLN A CA 1
ATOM 795 C C . GLN A 1 98 ? -19.264 0.646 30.997 1.00 86.69 98 GLN A C 1
ATOM 797 O O . GLN A 1 98 ? -19.187 0.392 29.796 1.00 86.69 98 GLN A O 1
ATOM 802 N N . LEU A 1 99 ? -19.397 1.902 31.442 1.00 88.25 99 LEU A N 1
ATOM 803 C CA . LEU A 1 99 ? -19.396 3.067 30.553 1.00 88.25 99 LEU A CA 1
ATOM 804 C C . LEU A 1 99 ? -18.052 3.234 29.833 1.00 88.25 99 LEU A C 1
ATOM 806 O O . LEU A 1 99 ? -18.023 3.587 28.656 1.00 88.25 99 LEU A O 1
ATOM 810 N N . TRP A 1 100 ? -16.941 2.969 30.524 1.00 90.19 100 TRP A N 1
ATOM 811 C CA . TRP A 1 100 ? -15.611 3.002 29.915 1.00 90.19 100 TRP A CA 1
ATOM 812 C C . TRP A 1 100 ? -15.425 1.879 28.898 1.00 90.19 100 TRP A C 1
ATOM 814 O O . TRP A 1 100 ? -14.882 2.134 27.828 1.00 90.19 100 TRP A O 1
ATOM 824 N N . LEU A 1 101 ? -15.958 0.683 29.172 1.00 90.62 101 LEU A N 1
ATOM 825 C CA . LEU A 1 101 ? -15.934 -0.431 28.222 1.00 90.62 101 LEU A CA 1
ATOM 826 C C . LEU A 1 101 ? -16.612 -0.061 26.899 1.00 90.62 101 LEU A C 1
ATOM 828 O O . LEU A 1 101 ? -16.010 -0.221 25.841 1.00 90.62 101 LEU A O 1
ATOM 832 N N . GLY A 1 102 ? -17.828 0.491 26.950 1.00 91.19 102 GLY A N 1
ATOM 833 C CA . GLY A 1 102 ? -18.538 0.919 25.742 1.00 91.19 102 GLY A CA 1
ATOM 834 C C . GLY A 1 102 ? -17.790 2.006 24.956 1.00 91.19 102 GLY A C 1
ATOM 835 O O . GLY A 1 102 ? -17.761 1.968 23.728 1.00 91.19 102 GLY A O 1
ATOM 836 N N . ARG A 1 103 ? -17.124 2.942 25.650 1.00 93.12 103 ARG A N 1
ATOM 837 C CA . ARG A 1 103 ? -16.297 3.988 25.018 1.00 93.12 103 ARG A CA 1
ATOM 838 C C . ARG A 1 103 ? -15.059 3.409 24.339 1.00 93.12 103 ARG A C 1
ATOM 840 O O . ARG A 1 103 ? -14.768 3.795 23.212 1.00 93.12 103 ARG A O 1
ATOM 847 N N . PHE A 1 104 ? -14.351 2.488 24.994 1.00 94.31 104 PHE A N 1
ATOM 848 C CA . PHE A 1 104 ? -13.173 1.846 24.410 1.00 94.31 104 PHE A CA 1
ATOM 849 C C . PHE A 1 104 ? -13.535 0.945 23.232 1.00 94.31 104 PHE A C 1
ATOM 851 O O . PHE A 1 104 ? -12.833 0.981 22.229 1.00 94.31 104 PHE A O 1
ATOM 858 N N . MET A 1 105 ? -14.646 0.205 23.301 1.00 94.50 105 MET A N 1
ATOM 859 C CA . MET A 1 105 ? -15.147 -0.586 22.169 1.00 94.50 105 MET A CA 1
ATOM 860 C C . MET A 1 105 ? -15.467 0.300 20.961 1.00 94.50 105 MET A C 1
ATOM 862 O O . MET A 1 105 ? -15.037 0.000 19.847 1.00 94.50 105 MET A O 1
ATOM 866 N N . LEU A 1 106 ? -16.156 1.424 21.183 1.00 94.88 106 LEU A N 1
ATOM 867 C CA . LEU A 1 106 ? -16.486 2.374 20.121 1.00 94.88 106 LEU A CA 1
ATOM 868 C C . LEU A 1 106 ? -15.224 2.992 19.507 1.00 94.88 106 LEU A C 1
ATOM 870 O O . LEU A 1 106 ? -15.061 2.961 18.290 1.00 94.88 106 LEU A O 1
ATOM 874 N N . ALA A 1 107 ? -14.312 3.505 20.339 1.00 95.75 107 ALA A N 1
ATOM 875 C CA . ALA A 1 107 ? -13.065 4.110 19.876 1.00 95.75 107 ALA A CA 1
ATOM 876 C C . ALA A 1 107 ? -12.190 3.099 19.120 1.00 95.75 107 ALA A C 1
ATOM 878 O O . ALA A 1 107 ? -11.701 3.401 18.036 1.00 95.75 107 ALA A O 1
ATOM 879 N N . SER A 1 108 ? -12.050 1.886 19.656 1.00 95.50 108 SER A N 1
ATOM 880 C CA . SER A 1 108 ? -11.299 0.795 19.036 1.00 95.50 108 SER A CA 1
ATOM 881 C C . SER A 1 108 ? -11.867 0.410 17.668 1.00 95.50 108 SER A C 1
ATOM 883 O O . SER A 1 108 ? -11.121 0.298 16.701 1.00 95.50 108 SER A O 1
ATOM 885 N N . THR A 1 109 ? -13.190 0.287 17.550 1.00 95.81 109 THR A N 1
ATOM 886 C CA . THR A 1 109 ? -13.844 -0.060 16.280 1.00 95.81 109 THR A CA 1
ATOM 887 C C . THR A 1 109 ? -13.581 1.003 15.210 1.00 95.81 109 THR A C 1
ATOM 889 O O . THR A 1 109 ? -13.222 0.669 14.082 1.00 95.81 109 THR A O 1
ATOM 892 N N . VAL A 1 110 ? -13.710 2.289 15.564 1.00 96.25 110 VAL A N 1
ATOM 893 C CA . VAL A 1 110 ? -13.448 3.406 14.641 1.00 96.25 110 VAL A CA 1
ATOM 894 C C . VAL A 1 110 ? -11.973 3.457 14.248 1.00 96.25 110 VAL A C 1
ATOM 896 O O . VAL A 1 110 ? -11.659 3.540 13.063 1.00 96.25 110 VAL A O 1
ATOM 899 N N . LEU A 1 111 ? -11.063 3.361 15.220 1.00 96.44 111 LEU A N 1
ATOM 900 C CA . LEU A 1 111 ? -9.625 3.363 14.956 1.00 96.44 111 LEU A CA 1
ATOM 901 C C . LEU A 1 111 ? -9.202 2.153 14.120 1.00 96.44 111 LEU A C 1
ATOM 903 O O . LEU A 1 111 ? -8.391 2.309 13.213 1.00 96.44 111 LEU A O 1
ATOM 907 N N . GLY A 1 112 ? -9.760 0.971 14.381 1.00 96.44 112 GLY A N 1
ATOM 908 C CA . GLY A 1 112 ? -9.503 -0.252 13.619 1.00 96.44 112 GLY A CA 1
ATOM 909 C C . GLY A 1 112 ? -9.988 -0.145 12.177 1.00 96.44 112 GLY A C 1
ATOM 910 O O . GLY A 1 112 ? -9.276 -0.550 11.264 1.00 96.44 112 GLY A O 1
ATOM 911 N N . LEU A 1 113 ? -11.151 0.475 11.952 1.00 95.88 113 LEU A N 1
ATOM 912 C CA . LEU A 1 113 ? -11.653 0.744 10.604 1.00 95.88 113 LEU A CA 1
ATOM 913 C C . LEU A 1 113 ? -10.752 1.731 9.853 1.00 95.88 113 LEU A C 1
ATOM 915 O O . LEU A 1 113 ? -10.346 1.451 8.730 1.00 95.88 113 LEU A O 1
ATOM 919 N N . VAL A 1 114 ? -10.414 2.868 10.469 1.00 95.69 114 VAL A N 1
ATOM 920 C CA . VAL A 1 114 ? -9.581 3.903 9.835 1.00 95.69 114 VAL A CA 1
ATOM 921 C C . VAL A 1 114 ? -8.178 3.371 9.545 1.00 95.69 114 VAL A C 1
ATOM 923 O O . VAL A 1 114 ? -7.725 3.443 8.407 1.00 95.69 114 VAL A O 1
ATOM 926 N N . SER A 1 115 ? -7.504 2.792 10.542 1.00 96.50 115 SER A N 1
ATOM 927 C CA . SER A 1 115 ? -6.167 2.209 10.360 1.00 96.50 115 SER A CA 1
ATOM 928 C C . SER A 1 115 ? -6.178 1.038 9.380 1.00 96.50 115 SER A C 1
ATOM 930 O O . SER A 1 115 ? -5.298 0.954 8.528 1.00 96.50 115 SER A O 1
ATOM 932 N N . GLY A 1 116 ? -7.205 0.186 9.421 1.00 96.25 116 GLY A N 1
ATOM 933 C CA . GLY A 1 116 ? -7.392 -0.899 8.463 1.00 96.25 116 GLY A CA 1
ATOM 934 C C . GLY A 1 116 ? -7.512 -0.387 7.033 1.00 96.25 116 GLY A C 1
ATOM 935 O O . GLY A 1 116 ? -6.834 -0.907 6.151 1.00 96.25 116 GLY A O 1
ATOM 936 N N . CYS A 1 117 ? -8.309 0.662 6.806 1.00 94.50 117 CYS A N 1
ATOM 937 C CA . CYS A 1 117 ? -8.431 1.304 5.499 1.00 94.50 117 CYS A CA 1
ATOM 938 C C . CYS A 1 117 ? -7.096 1.905 5.041 1.00 94.50 117 CYS A C 1
ATOM 940 O O . CYS A 1 117 ? -6.703 1.695 3.899 1.00 94.50 117 CYS A O 1
ATOM 942 N N . LEU A 1 118 ? -6.373 2.605 5.921 1.00 94.00 118 LEU A N 1
ATOM 943 C CA . LEU A 1 118 ? -5.066 3.184 5.586 1.00 94.00 118 LEU A CA 1
ATOM 944 C C . LEU A 1 118 ? -4.044 2.109 5.195 1.00 94.00 118 LEU A C 1
ATOM 946 O O . LEU A 1 118 ? -3.363 2.251 4.182 1.00 94.00 118 LEU A O 1
ATOM 950 N N . ILE A 1 119 ? -3.965 1.007 5.944 1.00 94.81 119 ILE A N 1
ATOM 951 C CA . ILE A 1 119 ? -3.074 -0.118 5.616 1.00 94.81 119 ILE A CA 1
ATOM 952 C C . ILE A 1 119 ? -3.508 -0.777 4.301 1.00 94.81 119 ILE A C 1
ATOM 954 O O . ILE A 1 119 ? -2.675 -1.084 3.445 1.00 94.81 119 ILE A O 1
ATOM 958 N N . TYR A 1 120 ? -4.816 -0.952 4.105 1.00 94.69 120 TYR A N 1
ATOM 959 C CA . TYR A 1 120 ? -5.343 -1.561 2.894 1.00 94.69 120 TYR A CA 1
ATOM 960 C C . TYR A 1 120 ? -4.989 -0.744 1.649 1.00 94.69 120 TYR A C 1
ATOM 962 O O . TYR A 1 120 ? -4.444 -1.298 0.698 1.00 94.69 120 TYR A O 1
ATOM 970 N N . PHE A 1 121 ? -5.247 0.566 1.661 1.00 92.88 121 PHE A N 1
ATOM 971 C CA . PHE A 1 121 ? -5.018 1.428 0.500 1.00 92.88 121 PHE A CA 1
ATOM 972 C C . PHE A 1 121 ? -3.539 1.730 0.242 1.00 92.88 121 PHE A C 1
ATOM 974 O O . PHE A 1 121 ? -3.169 1.951 -0.904 1.00 92.88 121 PHE A O 1
ATOM 981 N N . THR A 1 122 ? -2.680 1.699 1.262 1.00 91.00 122 THR A N 1
ATOM 982 C CA . THR A 1 122 ? -1.236 1.920 1.059 1.00 91.00 122 THR A CA 1
ATOM 983 C C . THR A 1 122 ? -0.481 0.657 0.654 1.00 91.00 122 THR A C 1
ATOM 985 O O . THR A 1 122 ? 0.566 0.767 0.027 1.00 91.00 122 THR A O 1
ATOM 988 N N . SER A 1 123 ? -0.971 -0.539 1.005 1.00 92.50 123 SER A N 1
ATOM 989 C CA . SER A 1 123 ? -0.213 -1.790 0.829 1.00 92.50 123 SER A CA 1
ATOM 990 C C . SER A 1 123 ? -1.046 -2.917 0.211 1.00 92.50 123 SER A C 1
ATOM 992 O O . SER A 1 123 ? -0.741 -3.384 -0.887 1.00 92.50 123 SER A O 1
ATOM 994 N N . SER A 1 124 ? -2.126 -3.349 0.870 1.00 93.94 124 SER A N 1
ATOM 995 C CA . SER A 1 124 ? -2.879 -4.554 0.470 1.00 93.94 124 SER A CA 1
ATOM 996 C C . SER A 1 124 ? -3.544 -4.435 -0.903 1.00 93.94 124 SER A C 1
ATOM 998 O O . SER A 1 124 ? -3.656 -5.424 -1.625 1.00 93.94 124 SER A O 1
ATOM 1000 N N . VAL A 1 125 ? -3.972 -3.235 -1.294 1.00 93.50 125 VAL A N 1
ATOM 1001 C CA . VAL A 1 125 ? -4.643 -2.995 -2.576 1.00 93.50 125 VAL A CA 1
ATOM 1002 C C . VAL A 1 125 ? -3.739 -3.330 -3.768 1.00 93.50 125 VAL A C 1
ATOM 1004 O O . VAL A 1 125 ? -4.214 -3.891 -4.754 1.00 93.50 125 VAL A O 1
ATOM 1007 N N . TYR A 1 126 ? -2.428 -3.092 -3.651 1.00 92.94 126 TYR A N 1
ATOM 1008 C CA . TYR A 1 126 ? -1.456 -3.417 -4.694 1.00 92.94 126 TYR A CA 1
ATOM 1009 C C . TYR A 1 126 ? -1.333 -4.927 -4.892 1.00 92.94 126 TYR A C 1
ATOM 1011 O O . TYR A 1 126 ? -1.299 -5.392 -6.029 1.00 92.94 126 TYR A O 1
ATOM 1019 N N . TYR A 1 127 ? -1.362 -5.713 -3.811 1.00 93.81 127 TYR A N 1
ATOM 1020 C CA . TYR A 1 127 ? -1.388 -7.174 -3.912 1.00 93.81 127 TYR A CA 1
ATOM 1021 C C . TYR A 1 127 ? -2.589 -7.661 -4.734 1.00 93.81 127 TYR A C 1
ATOM 1023 O O . TYR A 1 127 ? -2.419 -8.471 -5.646 1.00 93.81 127 TYR A O 1
ATOM 1031 N N . TYR A 1 128 ? -3.793 -7.156 -4.440 1.00 93.50 128 TYR A N 1
ATOM 1032 C CA . TYR A 1 128 ? -5.001 -7.545 -5.175 1.00 93.50 128 TYR A CA 1
ATOM 1033 C C . TYR A 1 128 ? -4.979 -7.052 -6.623 1.00 93.50 128 TYR A C 1
ATOM 1035 O O . TYR A 1 128 ? -5.401 -7.789 -7.511 1.00 93.50 128 TYR A O 1
ATOM 1043 N N . HIS A 1 129 ? -4.428 -5.861 -6.874 1.00 93.19 129 HIS A N 1
ATOM 1044 C CA . HIS A 1 129 ? -4.231 -5.353 -8.227 1.00 93.19 129 HIS A CA 1
ATOM 1045 C C . HIS A 1 129 ? -3.344 -6.298 -9.052 1.00 93.19 129 HIS A C 1
ATOM 1047 O O . HIS A 1 129 ? -3.782 -6.796 -10.083 1.00 93.19 129 HIS A O 1
ATOM 1053 N N . TYR A 1 130 ? -2.150 -6.651 -8.563 1.00 93.88 130 TYR A N 1
ATOM 1054 C CA . TYR A 1 130 ? -1.256 -7.580 -9.268 1.00 93.88 130 TYR A CA 1
ATOM 1055 C C . TYR A 1 130 ? -1.781 -9.020 -9.325 1.00 93.88 130 TYR A C 1
ATOM 1057 O O . TYR A 1 130 ? -1.369 -9.788 -10.189 1.00 93.88 130 TYR A O 1
ATOM 1065 N N . ALA A 1 131 ? -2.659 -9.421 -8.402 1.00 93.19 131 ALA A N 1
ATOM 1066 C CA . ALA A 1 131 ? -3.307 -10.728 -8.450 1.00 93.19 131 ALA A CA 1
ATOM 1067 C C . ALA A 1 131 ? -4.410 -10.808 -9.519 1.00 93.19 131 ALA A C 1
ATOM 1069 O O . ALA A 1 131 ? -4.659 -11.899 -10.024 1.00 93.19 131 ALA A O 1
ATOM 1070 N N . GLY A 1 132 ? -5.067 -9.686 -9.837 1.00 91.12 132 GLY A N 1
ATOM 1071 C CA . GLY A 1 132 ? -6.122 -9.608 -10.853 1.00 91.12 132 GLY A CA 1
ATOM 1072 C C . GLY A 1 132 ? -5.662 -9.116 -12.229 1.00 91.12 132 GLY A C 1
ATOM 1073 O O . GLY A 1 132 ? -6.374 -9.327 -13.206 1.00 91.12 132 GLY A O 1
ATOM 1074 N N . ALA A 1 133 ? -4.505 -8.459 -12.319 1.00 92.50 133 ALA A N 1
ATOM 1075 C CA . ALA A 1 133 ? -3.981 -7.897 -13.560 1.00 92.50 133 ALA A CA 1
ATOM 1076 C C . ALA A 1 133 ? -3.347 -8.953 -14.485 1.00 92.50 133 ALA A C 1
ATOM 1078 O O . ALA A 1 133 ? -2.878 -10.007 -14.043 1.00 92.50 133 ALA A O 1
ATOM 1079 N N . ALA A 1 134 ? -3.300 -8.648 -15.785 1.00 93.88 134 ALA A N 1
ATOM 1080 C CA . ALA A 1 134 ? -2.735 -9.540 -16.790 1.00 93.88 134 ALA A CA 1
ATOM 1081 C C . ALA A 1 134 ? -1.221 -9.725 -16.594 1.00 93.88 134 ALA A C 1
ATOM 1083 O O . ALA A 1 134 ? -0.495 -8.798 -16.220 1.00 93.88 134 ALA A O 1
ATOM 1084 N N . THR A 1 135 ? -0.743 -10.942 -16.860 1.00 95.19 135 THR A N 1
ATOM 1085 C CA . THR A 1 135 ? 0.689 -11.255 -16.895 1.00 95.19 135 THR A CA 1
ATOM 1086 C C . THR A 1 135 ? 1.109 -11.526 -18.332 1.00 95.19 135 THR A C 1
ATOM 1088 O O . THR A 1 135 ? 0.616 -12.472 -18.943 1.00 95.19 135 THR A O 1
ATOM 1091 N N . TYR A 1 136 ? 2.034 -10.724 -18.857 1.00 95.25 136 TYR A N 1
ATOM 1092 C CA . TYR A 1 136 ? 2.560 -10.881 -20.213 1.00 95.25 136 TYR A CA 1
ATOM 1093 C C . TYR A 1 136 ? 3.947 -11.512 -20.191 1.00 95.25 136 TYR A C 1
ATOM 1095 O O . TYR A 1 136 ? 4.775 -11.203 -19.334 1.00 95.25 136 TYR A O 1
ATOM 1103 N N . THR A 1 137 ? 4.219 -12.389 -21.155 1.00 95.06 137 THR A N 1
ATOM 1104 C CA . THR A 1 137 ? 5.488 -13.118 -21.258 1.00 95.06 137 THR A CA 1
ATOM 1105 C C . THR A 1 137 ? 6.201 -12.850 -22.567 1.00 95.06 137 THR A C 1
ATOM 1107 O O . THR A 1 137 ? 5.548 -12.659 -23.588 1.00 95.06 137 THR A O 1
ATOM 1110 N N . SER A 1 138 ? 7.534 -12.915 -22.542 1.00 92.81 138 SER A N 1
ATOM 1111 C CA . SER A 1 138 ? 8.392 -12.681 -23.711 1.00 92.81 138 SER A CA 1
ATOM 1112 C C . SER A 1 138 ? 8.181 -11.299 -24.330 1.00 92.81 138 SER A C 1
ATOM 1114 O O . SER A 1 138 ? 8.239 -11.135 -25.546 1.00 92.81 138 SER A O 1
ATOM 1116 N N . VAL A 1 139 ? 7.935 -10.305 -23.476 1.00 93.56 139 VAL A N 1
ATOM 1117 C CA . VAL A 1 139 ? 7.758 -8.912 -23.883 1.00 93.56 139 VAL A CA 1
ATOM 1118 C C . VAL A 1 139 ? 9.094 -8.339 -24.319 1.00 93.56 139 VAL A C 1
ATOM 1120 O O . VAL A 1 139 ? 10.085 -8.405 -23.587 1.00 93.56 139 VAL A O 1
ATOM 1123 N N . VAL A 1 140 ? 9.113 -7.762 -25.513 1.00 91.88 140 VAL A N 1
ATOM 1124 C CA . VAL A 1 140 ? 10.307 -7.133 -26.065 1.00 91.88 140 VAL A CA 1
ATOM 1125 C C . VAL A 1 140 ? 10.228 -5.629 -25.778 1.00 91.88 140 VAL A C 1
ATOM 1127 O O . VAL A 1 140 ? 9.237 -5.014 -26.156 1.00 91.88 140 VAL A O 1
ATOM 1130 N N . PRO A 1 141 ? 11.231 -4.993 -25.143 1.00 89.12 141 PRO A N 1
ATOM 1131 C CA . PRO A 1 141 ? 11.205 -3.559 -24.834 1.00 89.12 141 PRO A CA 1
ATOM 1132 C C . PRO A 1 141 ? 11.008 -2.637 -26.048 1.00 89.12 141 PRO A C 1
ATOM 1134 O O . PRO A 1 141 ? 10.595 -1.492 -25.880 1.00 89.12 141 PRO A O 1
ATOM 1137 N N . SER A 1 142 ? 11.305 -3.120 -27.261 1.00 86.25 142 SER A N 1
ATOM 1138 C CA . SER A 1 142 ? 11.115 -2.386 -28.522 1.00 86.25 142 SER A CA 1
ATOM 1139 C C . SER A 1 142 ? 9.672 -2.369 -29.017 1.00 86.25 142 SER A C 1
ATOM 1141 O O . SER A 1 142 ? 9.345 -1.600 -29.922 1.00 86.25 142 SER A O 1
ATOM 1143 N N . GLN A 1 143 ? 8.791 -3.166 -28.412 1.00 86.81 143 GLN A N 1
ATOM 1144 C CA . GLN A 1 143 ? 7.367 -3.143 -28.713 1.00 86.81 143 GLN A CA 1
ATOM 1145 C C . GLN A 1 143 ? 6.708 -1.845 -28.193 1.00 86.81 143 GLN A C 1
ATOM 1147 O O . GLN A 1 143 ? 7.207 -1.209 -27.254 1.00 86.81 143 GLN A O 1
ATOM 1152 N N . PRO A 1 144 ? 5.579 -1.413 -28.783 1.00 85.06 144 PRO A N 1
ATOM 1153 C CA . PRO A 1 144 ? 4.889 -0.206 -28.336 1.00 85.06 144 PRO A CA 1
ATOM 1154 C C . PRO A 1 144 ? 4.356 -0.373 -26.906 1.00 85.06 144 PRO A C 1
ATOM 1156 O O . PRO A 1 144 ? 3.785 -1.416 -26.576 1.00 85.06 144 PRO A O 1
ATOM 1159 N N . ALA A 1 145 ? 4.480 0.671 -26.075 1.00 85.81 145 ALA A N 1
ATOM 1160 C CA . ALA A 1 145 ? 3.948 0.678 -24.704 1.00 85.81 145 ALA A CA 1
ATOM 1161 C C . ALA A 1 145 ? 2.448 0.354 -24.652 1.00 85.81 145 ALA A C 1
ATOM 1163 O O . ALA A 1 145 ? 1.996 -0.307 -23.727 1.00 85.81 145 ALA A O 1
ATOM 1164 N N . GLU A 1 146 ? 1.689 0.750 -25.676 1.00 86.00 146 GLU A N 1
ATOM 1165 C CA . GLU A 1 146 ? 0.248 0.490 -25.778 1.00 86.00 146 GLU A CA 1
ATOM 1166 C C . GLU A 1 146 ? -0.118 -0.995 -25.643 1.00 86.00 146 GLU A C 1
ATOM 1168 O O . GLU A 1 146 ? -1.166 -1.321 -25.094 1.00 86.00 146 GLU A O 1
ATOM 1173 N N . SER A 1 147 ? 0.774 -1.896 -26.068 1.00 87.12 147 SER A N 1
ATOM 1174 C CA . SER A 1 147 ? 0.559 -3.348 -26.005 1.00 87.12 147 SER A CA 1
ATOM 1175 C C . SER A 1 147 ? 0.638 -3.953 -24.598 1.00 87.12 147 SER A C 1
ATOM 1177 O O . SER A 1 147 ? 0.279 -5.113 -24.425 1.00 87.12 147 SER A O 1
ATOM 1179 N N . ILE A 1 148 ? 1.133 -3.204 -23.607 1.00 90.31 148 ILE A N 1
ATOM 1180 C CA . ILE A 1 148 ? 1.358 -3.672 -22.226 1.00 90.31 148 ILE A CA 1
ATOM 1181 C C . ILE A 1 148 ? 0.793 -2.697 -21.181 1.00 90.31 148 ILE A C 1
ATOM 1183 O O . ILE A 1 148 ? 1.228 -2.694 -20.032 1.00 90.31 148 ILE A O 1
ATOM 1187 N N . LEU A 1 149 ? -0.178 -1.858 -21.559 1.00 87.38 149 LEU A N 1
ATOM 1188 C CA . LEU A 1 149 ? -0.780 -0.870 -20.651 1.00 87.38 149 LEU A CA 1
ATOM 1189 C C . LEU A 1 149 ? -1.632 -1.485 -19.536 1.00 87.38 149 LEU A C 1
ATOM 1191 O O . LEU A 1 149 ? -1.745 -0.892 -18.468 1.00 87.38 149 LEU A O 1
ATOM 1195 N N . ASP A 1 150 ? -2.243 -2.641 -19.782 1.00 90.00 150 ASP A N 1
ATOM 1196 C CA . ASP A 1 150 ? -3.075 -3.379 -18.824 1.00 90.00 150 ASP A CA 1
ATOM 1197 C C . ASP A 1 150 ? -2.294 -4.474 -18.074 1.00 90.00 150 ASP A C 1
ATOM 1199 O O . ASP A 1 150 ? -2.849 -5.212 -17.253 1.00 90.00 150 ASP A O 1
ATOM 1203 N N . ALA A 1 151 ? -0.994 -4.584 -18.351 1.00 92.69 151 ALA A N 1
ATOM 1204 C CA . ALA A 1 151 ? -0.111 -5.528 -17.700 1.00 92.69 151 ALA A CA 1
ATOM 1205 C C . ALA A 1 151 ? 0.085 -5.142 -16.231 1.00 92.69 151 ALA A C 1
ATOM 1207 O O . ALA A 1 151 ? 0.459 -4.014 -15.929 1.00 92.69 151 ALA A O 1
ATOM 1208 N N . GLY A 1 152 ? -0.089 -6.094 -15.316 1.00 94.06 152 GLY A N 1
ATOM 1209 C CA . GLY A 1 152 ? 0.392 -5.951 -13.939 1.00 94.06 152 GLY A CA 1
ATOM 1210 C C . GLY A 1 152 ? 1.807 -6.498 -13.779 1.00 94.06 152 GLY A C 1
ATOM 1211 O O . GLY A 1 152 ? 2.635 -5.931 -13.069 1.00 94.06 152 GLY A O 1
ATOM 1212 N N . ILE A 1 153 ? 2.101 -7.611 -14.453 1.00 95.88 153 ILE A N 1
ATOM 1213 C CA . ILE A 1 153 ? 3.407 -8.270 -14.406 1.00 95.88 153 ILE A CA 1
ATOM 1214 C C . ILE A 1 153 ? 3.865 -8.533 -15.835 1.00 95.88 153 ILE A C 1
ATOM 1216 O O . ILE A 1 153 ? 3.127 -9.072 -16.658 1.00 95.88 153 ILE A O 1
ATOM 1220 N N . VAL A 1 154 ? 5.109 -8.177 -16.125 1.00 95.88 154 VAL A N 1
ATOM 1221 C CA . VAL A 1 154 ? 5.735 -8.389 -17.427 1.00 95.88 154 VAL A CA 1
ATOM 1222 C C . VAL A 1 154 ? 6.971 -9.256 -17.247 1.00 95.88 154 VAL A C 1
ATOM 1224 O O . VAL A 1 154 ? 7.797 -8.986 -16.383 1.00 95.88 154 VAL A O 1
ATOM 1227 N N . ASN A 1 155 ? 7.108 -10.298 -18.059 1.00 96.06 155 ASN A N 1
ATOM 1228 C CA . ASN A 1 155 ? 8.331 -11.079 -18.196 1.00 96.06 155 ASN A CA 1
ATOM 1229 C C . ASN A 1 155 ? 8.995 -10.720 -19.526 1.00 96.06 155 ASN A C 1
ATOM 1231 O O . ASN A 1 155 ? 8.438 -10.983 -20.597 1.00 96.06 155 ASN A O 1
ATOM 1235 N N . PHE A 1 156 ? 10.168 -10.102 -19.448 1.00 95.50 156 PHE A N 1
ATOM 1236 C CA . PHE A 1 156 ? 10.911 -9.635 -20.606 1.00 95.50 156 PHE A CA 1
ATOM 1237 C C . PHE A 1 156 ? 11.560 -10.791 -21.376 1.00 95.50 156 PHE A C 1
ATOM 1239 O O . PHE A 1 156 ? 11.917 -11.835 -20.819 1.00 95.50 156 PHE A O 1
ATOM 1246 N N . ALA A 1 157 ? 11.707 -10.602 -22.686 1.00 94.00 157 ALA A N 1
ATOM 1247 C CA . ALA A 1 157 ? 12.355 -11.560 -23.568 1.00 94.00 157 ALA A CA 1
ATOM 1248 C C . ALA A 1 157 ? 13.823 -11.818 -23.171 1.00 94.00 157 ALA A C 1
ATOM 1250 O O . ALA A 1 157 ? 14.482 -11.031 -22.489 1.00 94.00 157 ALA A O 1
ATOM 1251 N N . VAL A 1 158 ? 14.359 -12.962 -23.601 1.00 91.75 158 VAL A N 1
ATOM 1252 C CA . VAL A 1 158 ? 15.781 -13.282 -23.400 1.00 91.75 158 VAL A CA 1
ATOM 1253 C C . VAL A 1 158 ? 16.636 -12.248 -24.137 1.00 91.75 158 VAL A C 1
ATOM 1255 O O . VAL A 1 158 ? 16.378 -11.949 -25.298 1.00 91.75 158 VAL A O 1
ATOM 1258 N N . GLY A 1 159 ? 17.665 -11.723 -23.470 1.00 89.38 159 GLY A N 1
ATOM 1259 C CA . GLY A 1 159 ? 18.513 -10.661 -24.021 1.00 89.38 159 GLY A CA 1
ATOM 1260 C C . GLY A 1 159 ? 17.979 -9.248 -23.772 1.00 89.38 159 GLY A C 1
ATOM 1261 O O . GLY A 1 159 ? 18.619 -8.287 -24.190 1.00 89.38 159 GLY A O 1
ATOM 1262 N N . SER A 1 160 ? 16.846 -9.115 -23.078 1.00 92.12 160 SER A N 1
ATOM 1263 C CA . SER A 1 160 ? 16.397 -7.852 -22.500 1.00 92.12 160 SER A CA 1
ATOM 1264 C C . SER A 1 160 ? 16.940 -7.677 -21.083 1.00 92.12 160 SER A C 1
ATOM 1266 O O . SER A 1 160 ? 17.018 -8.639 -20.317 1.00 92.12 160 SER A O 1
ATOM 1268 N N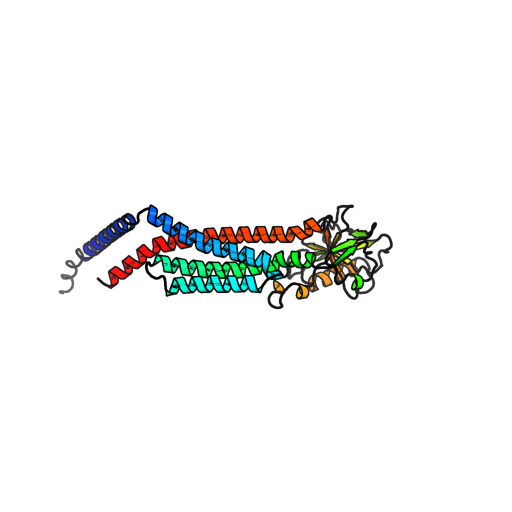 . GLY A 1 161 ? 17.298 -6.447 -20.726 1.00 92.62 161 GLY A N 1
ATOM 1269 C CA . GLY A 1 161 ? 17.817 -6.124 -19.403 1.00 92.62 161 GLY A CA 1
ATOM 1270 C C . GLY A 1 161 ? 17.825 -4.627 -19.124 1.00 92.62 161 GLY A C 1
ATOM 1271 O O . GLY A 1 161 ? 17.608 -3.803 -20.014 1.00 92.62 161 GLY A O 1
ATOM 1272 N N . VAL A 1 162 ? 18.066 -4.280 -17.863 1.00 94.06 162 VAL A N 1
ATOM 1273 C CA . VAL A 1 162 ? 18.213 -2.886 -17.439 1.00 94.06 162 VAL A CA 1
ATOM 1274 C C . VAL A 1 162 ? 19.579 -2.370 -17.880 1.00 94.06 162 VAL A C 1
ATOM 1276 O O . VAL A 1 162 ? 20.612 -2.917 -17.493 1.00 94.06 162 VAL A O 1
ATOM 1279 N N . ASP A 1 163 ? 19.603 -1.283 -18.646 1.00 92.19 163 ASP A N 1
ATOM 1280 C CA . ASP A 1 163 ? 20.848 -0.608 -18.991 1.00 92.19 163 ASP A CA 1
ATOM 1281 C C . ASP A 1 163 ? 21.230 0.392 -17.894 1.00 92.19 163 ASP A C 1
ATOM 1283 O O . ASP A 1 163 ? 20.862 1.571 -17.909 1.00 92.19 163 ASP A O 1
ATOM 1287 N N . ALA A 1 164 ? 21.999 -0.099 -16.922 1.00 92.12 164 ALA A N 1
ATOM 1288 C CA . ALA A 1 164 ? 22.466 0.694 -15.792 1.00 92.12 164 ALA A CA 1
ATOM 1289 C C . ALA A 1 164 ? 23.382 1.862 -16.200 1.00 92.12 164 ALA A C 1
ATOM 1291 O O . ALA A 1 164 ? 23.512 2.816 -15.428 1.00 92.12 164 ALA A O 1
ATOM 1292 N N . SER A 1 165 ? 24.000 1.827 -17.388 1.00 89.75 165 SER A N 1
ATOM 1293 C CA . SER A 1 165 ? 24.894 2.892 -17.865 1.00 89.75 165 SER A CA 1
ATOM 1294 C C . SER A 1 165 ? 24.131 4.153 -18.280 1.00 89.75 165 SER A C 1
ATOM 1296 O O . SER A 1 165 ? 24.616 5.265 -18.073 1.00 89.75 165 SER A O 1
ATOM 1298 N N . ARG A 1 166 ? 22.897 3.985 -18.775 1.00 90.62 166 ARG A N 1
ATOM 1299 C CA . ARG A 1 166 ? 21.991 5.068 -19.194 1.00 90.62 166 ARG A CA 1
ATOM 1300 C C . ARG A 1 166 ? 20.963 5.444 -18.127 1.00 90.62 166 ARG A C 1
ATOM 1302 O O . ARG A 1 166 ? 19.895 5.968 -18.449 1.00 90.62 166 ARG A O 1
ATOM 1309 N N . SER A 1 167 ? 21.280 5.170 -16.864 1.00 93.50 167 SER A N 1
ATOM 1310 C CA . SER A 1 167 ? 20.426 5.526 -15.734 1.00 93.50 167 SER A CA 1
ATOM 1311 C C . SER A 1 167 ? 20.647 6.961 -15.256 1.00 93.50 167 SER A C 1
ATOM 1313 O O . SER A 1 167 ? 21.729 7.534 -15.413 1.00 93.50 167 SER A O 1
ATOM 1315 N N . ILE A 1 168 ? 19.605 7.545 -14.671 1.00 93.69 168 ILE A N 1
ATOM 1316 C CA . ILE A 1 168 ? 19.613 8.896 -14.116 1.00 93.69 168 ILE A CA 1
ATOM 1317 C C . ILE A 1 168 ? 19.039 8.885 -12.698 1.00 93.69 168 ILE A C 1
ATOM 1319 O O . ILE A 1 168 ? 18.063 8.183 -12.419 1.00 93.69 168 ILE A O 1
ATOM 1323 N N . GLY A 1 169 ? 19.644 9.676 -11.816 1.00 93.75 169 GLY A N 1
ATOM 1324 C CA . GLY A 1 169 ? 19.080 10.036 -10.522 1.00 93.75 169 GLY A CA 1
ATOM 1325 C C . GLY A 1 169 ? 18.471 11.432 -10.603 1.00 93.75 169 GLY A C 1
ATOM 1326 O O . GLY A 1 169 ? 19.188 12.410 -10.805 1.00 93.75 169 GLY A O 1
ATOM 1327 N N . PHE A 1 170 ? 17.154 11.531 -10.455 1.00 92.50 170 PHE A N 1
ATOM 1328 C CA . PHE A 1 170 ? 16.409 12.784 -10.441 1.00 92.50 170 PHE A CA 1
ATOM 1329 C C . PHE A 1 170 ? 15.929 13.093 -9.026 1.00 92.50 170 PHE A C 1
ATOM 1331 O O . PHE A 1 170 ? 15.164 12.328 -8.448 1.00 92.50 170 PHE A O 1
ATOM 1338 N N . GLN A 1 171 ? 16.348 14.221 -8.461 1.00 90.06 171 GLN A N 1
ATOM 1339 C CA . GLN A 1 171 ? 15.869 14.667 -7.156 1.00 90.06 171 GLN A CA 1
ATOM 1340 C C . GLN A 1 171 ? 14.830 15.772 -7.345 1.00 90.06 171 GLN A C 1
ATOM 1342 O O . GLN A 1 171 ? 15.160 16.874 -7.782 1.00 90.06 171 GLN A O 1
ATOM 1347 N N . SER A 1 172 ? 13.573 15.473 -7.016 1.00 79.56 172 SER A N 1
ATOM 1348 C CA . SER A 1 172 ? 12.514 16.481 -6.980 1.00 79.56 172 SER A CA 1
ATOM 1349 C C . SER A 1 172 ? 12.573 17.250 -5.662 1.00 79.56 172 SER A C 1
ATOM 1351 O O . SER A 1 172 ? 12.721 16.653 -4.593 1.00 79.56 172 SER A O 1
ATOM 1353 N N . ALA A 1 173 ? 12.403 18.572 -5.725 1.00 74.38 173 ALA A N 1
ATOM 1354 C CA . ALA A 1 173 ? 12.312 19.418 -4.536 1.00 74.38 173 ALA A CA 1
ATOM 1355 C C . ALA A 1 173 ? 11.098 19.068 -3.652 1.00 74.38 173 ALA A C 1
ATOM 1357 O O . ALA A 1 173 ? 11.135 19.319 -2.451 1.00 74.38 173 ALA A O 1
ATOM 1358 N N . ALA A 1 174 ? 10.046 18.480 -4.235 1.00 71.31 174 ALA A N 1
ATOM 1359 C CA . ALA A 1 174 ? 8.835 18.083 -3.519 1.00 71.31 174 ALA A CA 1
ATOM 1360 C C . ALA A 1 174 ? 8.994 16.750 -2.768 1.00 71.31 174 ALA A C 1
ATOM 1362 O O . ALA A 1 174 ? 8.521 16.618 -1.644 1.00 71.31 174 ALA A O 1
ATOM 1363 N N . ASP A 1 175 ? 9.682 15.777 -3.373 1.00 69.88 175 ASP A N 1
ATOM 1364 C CA . ASP A 1 175 ? 9.771 14.410 -2.845 1.00 69.88 175 ASP A CA 1
ATOM 1365 C C . ASP A 1 175 ? 10.954 14.224 -1.877 1.00 69.88 175 ASP A C 1
ATOM 1367 O O . ASP A 1 175 ? 10.970 13.286 -1.080 1.00 69.88 175 ASP A O 1
ATOM 1371 N N . GLY A 1 176 ? 11.983 15.079 -1.959 1.00 79.69 176 GLY A N 1
ATOM 1372 C CA . GLY A 1 176 ? 13.205 15.019 -1.141 1.00 79.69 176 GLY A CA 1
ATOM 1373 C C . GLY A 1 176 ? 14.116 13.810 -1.419 1.00 79.69 176 GLY A C 1
ATOM 1374 O O . GLY A 1 176 ? 15.320 13.875 -1.163 1.00 79.69 176 GLY A O 1
ATOM 1375 N N . ALA A 1 177 ? 13.573 12.733 -1.988 1.00 86.81 177 ALA A N 1
ATOM 1376 C CA . ALA A 1 177 ? 14.274 11.515 -2.370 1.00 86.81 177 ALA A CA 1
ATOM 1377 C C . ALA A 1 177 ? 14.820 11.572 -3.807 1.00 86.81 177 ALA A C 1
ATOM 1379 O O . ALA A 1 177 ? 14.282 12.258 -4.679 1.00 86.81 177 ALA A O 1
ATOM 1380 N N . VAL A 1 178 ? 15.887 10.811 -4.060 1.00 91.50 178 VAL A N 1
ATOM 1381 C CA . VAL A 1 178 ? 16.447 10.630 -5.403 1.00 91.50 178 VAL A CA 1
ATOM 1382 C C . VAL A 1 178 ? 15.654 9.538 -6.112 1.00 91.50 178 VAL A C 1
ATOM 1384 O O . VAL A 1 178 ? 15.694 8.370 -5.725 1.00 91.50 178 VAL A O 1
ATOM 1387 N N . ILE A 1 179 ? 14.930 9.917 -7.156 1.00 93.56 179 ILE A N 1
ATOM 1388 C CA . ILE A 1 179 ? 14.201 9.003 -8.026 1.00 93.56 179 ILE A CA 1
ATOM 1389 C C . ILE A 1 179 ? 15.152 8.472 -9.084 1.00 93.56 179 ILE A C 1
ATOM 1391 O O . ILE A 1 179 ? 15.733 9.217 -9.868 1.00 93.56 179 ILE A O 1
ATOM 1395 N N . CYS A 1 180 ? 15.303 7.162 -9.095 1.00 94.69 180 CYS A N 1
ATOM 1396 C CA . CYS A 1 180 ? 16.189 6.450 -9.987 1.00 94.69 180 CYS A CA 1
ATOM 1397 C C . CYS A 1 180 ? 15.407 5.929 -11.174 1.00 94.69 180 CYS A C 1
ATOM 1399 O O . CYS A 1 180 ? 14.365 5.302 -10.993 1.00 94.69 180 CYS A O 1
ATOM 1401 N N . LEU A 1 181 ? 15.928 6.153 -12.373 1.00 94.81 181 LEU A N 1
ATOM 1402 C CA . LEU A 1 181 ? 15.313 5.697 -13.608 1.00 94.81 181 LEU A CA 1
ATOM 1403 C C . LEU A 1 181 ? 16.378 5.089 -14.520 1.00 94.81 181 LEU A C 1
ATOM 1405 O O . LEU A 1 181 ? 17.420 5.701 -14.746 1.00 94.81 181 LEU A O 1
ATOM 1409 N N . ALA A 1 182 ? 16.115 3.903 -15.058 1.00 94.44 182 ALA A N 1
ATOM 1410 C CA . ALA A 1 182 ? 16.989 3.226 -16.007 1.00 94.44 182 ALA A CA 1
ATOM 1411 C C . ALA A 1 182 ? 16.172 2.628 -17.164 1.00 94.44 182 ALA A C 1
ATOM 1413 O O . ALA A 1 182 ? 15.145 1.993 -16.915 1.00 94.44 182 ALA A O 1
ATOM 1414 N N . PRO A 1 183 ? 16.588 2.811 -18.427 1.00 93.50 183 PRO A N 1
ATOM 1415 C CA . PRO A 1 183 ? 15.894 2.216 -19.562 1.00 93.50 183 PRO A CA 1
ATOM 1416 C C . PRO A 1 183 ? 16.064 0.692 -19.573 1.00 93.50 183 PRO A C 1
ATOM 1418 O O . PRO A 1 183 ? 17.145 0.174 -19.283 1.00 93.50 183 PRO A O 1
ATOM 1421 N N . ILE A 1 184 ? 15.001 -0.025 -19.941 1.00 93.25 184 ILE A N 1
ATOM 1422 C CA . ILE A 1 184 ? 15.070 -1.458 -20.241 1.00 93.25 184 ILE A CA 1
ATOM 1423 C C . ILE A 1 184 ? 15.230 -1.597 -21.745 1.00 93.25 184 ILE A C 1
ATOM 1425 O O . ILE A 1 184 ? 14.419 -1.079 -22.510 1.00 93.25 184 ILE A O 1
ATOM 1429 N N . VAL A 1 185 ? 16.286 -2.281 -22.167 1.00 91.69 185 VAL A N 1
ATOM 1430 C CA . VAL A 1 185 ? 16.637 -2.420 -23.581 1.00 91.69 185 VAL A CA 1
ATOM 1431 C C . VAL A 1 185 ? 16.840 -3.873 -23.952 1.00 91.69 185 VAL A C 1
ATOM 1433 O O . VAL A 1 185 ? 17.048 -4.727 -23.092 1.00 91.69 185 VAL A O 1
ATOM 1436 N N . ASP A 1 186 ? 16.761 -4.152 -25.245 1.00 90.06 186 ASP A N 1
ATOM 1437 C CA . ASP A 1 186 ? 17.114 -5.439 -25.830 1.00 90.06 186 ASP A CA 1
ATOM 1438 C C . ASP A 1 186 ? 18.366 -5.314 -26.710 1.00 90.06 186 ASP A C 1
ATOM 1440 O O . ASP A 1 186 ? 18.846 -4.217 -27.000 1.00 90.06 186 ASP A O 1
ATOM 1444 N N . ALA A 1 187 ? 18.890 -6.454 -27.159 1.00 84.62 187 ALA A N 1
ATOM 1445 C CA . ALA A 1 187 ? 20.047 -6.506 -28.052 1.00 84.62 187 ALA A CA 1
ATOM 1446 C C . ALA A 1 187 ? 19.795 -5.895 -29.449 1.00 84.62 187 ALA A C 1
ATOM 1448 O O . ALA A 1 187 ? 20.747 -5.660 -30.191 1.00 84.62 187 ALA A O 1
ATOM 1449 N N . SER A 1 188 ? 18.535 -5.664 -29.830 1.00 82.12 188 SER A N 1
ATOM 1450 C CA . SER A 1 188 ? 18.159 -5.096 -31.130 1.00 82.12 188 SER A CA 1
ATOM 1451 C C . SER A 1 188 ? 18.080 -3.565 -31.114 1.00 82.12 188 SER A C 1
ATOM 1453 O O . SER A 1 188 ? 18.195 -2.924 -32.163 1.00 82.12 188 SER A O 1
ATOM 1455 N N . MET A 1 189 ? 17.928 -2.967 -29.930 1.00 82.56 189 MET A N 1
ATOM 1456 C CA . MET A 1 189 ? 17.864 -1.527 -29.741 1.00 82.56 189 MET A CA 1
ATOM 1457 C C . MET A 1 189 ? 19.224 -0.875 -29.954 1.00 82.56 189 MET A C 1
ATOM 1459 O O . MET A 1 189 ? 20.214 -1.178 -29.286 1.00 82.56 189 MET A O 1
ATOM 1463 N N . LYS A 1 190 ? 19.252 0.119 -30.841 1.00 79.56 190 LYS A N 1
ATOM 1464 C CA . LYS A 1 190 ? 20.394 1.024 -30.955 1.00 79.56 190 LYS A CA 1
ATOM 1465 C C . LYS A 1 190 ? 20.319 2.066 -29.831 1.00 79.56 190 LYS A C 1
ATOM 1467 O O . LYS A 1 190 ? 19.224 2.373 -29.360 1.00 79.56 190 LYS A O 1
ATOM 1472 N N . PRO A 1 191 ? 21.443 2.689 -29.435 1.00 71.06 191 PRO A N 1
ATOM 1473 C CA . PRO A 1 191 ? 21.451 3.710 -28.382 1.00 71.06 191 PRO A CA 1
ATOM 1474 C C . PRO A 1 191 ? 20.476 4.879 -28.606 1.00 71.06 191 PRO A C 1
ATOM 1476 O O . PRO A 1 191 ? 20.026 5.475 -27.635 1.00 71.06 191 PRO A O 1
ATOM 1479 N N . GLN A 1 192 ? 20.141 5.171 -29.869 1.00 70.12 192 GLN A N 1
ATOM 1480 C CA . GLN A 1 192 ? 19.242 6.256 -30.286 1.00 70.12 192 GLN A CA 1
ATOM 1481 C C . GLN A 1 192 ? 17.770 5.832 -30.451 1.00 70.12 192 GLN A C 1
ATOM 1483 O O . GLN A 1 192 ? 16.922 6.675 -30.741 1.00 70.12 192 GLN A O 1
ATOM 1488 N N . THR A 1 193 ? 17.451 4.540 -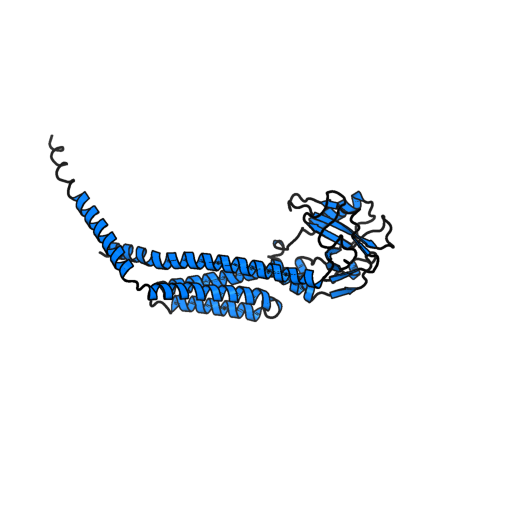30.313 1.00 74.81 193 THR A N 1
ATOM 1489 C CA . THR A 1 193 ? 16.074 4.040 -30.430 1.00 74.81 193 THR A CA 1
ATOM 1490 C C . THR A 1 193 ? 15.240 4.541 -29.240 1.00 74.81 193 THR A C 1
ATOM 1492 O O . THR A 1 193 ? 15.728 4.469 -28.108 1.00 74.81 193 THR A O 1
ATOM 1495 N N . PRO A 1 194 ? 14.007 5.044 -29.456 1.00 73.94 194 PRO A N 1
ATOM 1496 C CA . PRO A 1 194 ? 13.132 5.449 -28.360 1.00 73.94 194 PRO A CA 1
ATOM 1497 C C . PRO A 1 194 ? 12.856 4.266 -27.431 1.00 73.94 194 PRO A C 1
ATOM 1499 O O . PRO A 1 194 ? 12.548 3.162 -27.881 1.00 73.94 194 PRO A O 1
ATOM 1502 N N . VAL A 1 195 ? 12.981 4.510 -26.127 1.00 84.50 195 VAL A N 1
ATOM 1503 C CA . VAL A 1 195 ? 12.699 3.526 -25.081 1.00 84.50 195 VAL A CA 1
ATOM 1504 C C . VAL A 1 195 ? 11.354 3.860 -24.459 1.00 84.50 195 VAL A C 1
ATOM 1506 O O . VAL A 1 195 ? 11.134 4.991 -24.032 1.00 84.50 195 VAL A O 1
ATOM 1509 N N . ASN A 1 196 ? 10.480 2.860 -24.391 1.00 87.12 196 ASN A N 1
ATOM 1510 C CA . ASN A 1 196 ? 9.120 3.007 -23.871 1.00 87.12 196 ASN A CA 1
ATOM 1511 C C . ASN A 1 196 ? 8.969 2.483 -22.433 1.00 87.12 196 ASN A C 1
ATOM 1513 O O . ASN A 1 196 ? 8.002 2.813 -21.746 1.00 87.12 196 ASN A O 1
ATOM 1517 N N . VAL A 1 197 ? 9.902 1.635 -21.987 1.00 91.88 197 VAL A N 1
ATOM 1518 C CA . VAL A 1 197 ? 9.829 0.926 -20.706 1.00 91.88 197 VAL A CA 1
ATOM 1519 C C . VAL A 1 197 ? 11.042 1.266 -19.851 1.00 91.88 197 VAL A C 1
ATOM 1521 O O . VAL A 1 197 ? 12.190 1.064 -20.255 1.00 91.88 197 VAL A O 1
ATOM 1524 N N . PHE A 1 198 ? 10.781 1.749 -18.643 1.00 93.75 198 PHE A N 1
ATOM 1525 C CA . PHE A 1 198 ? 11.805 2.170 -17.701 1.00 93.75 198 PHE A CA 1
ATOM 1526 C C . PHE A 1 198 ? 11.674 1.418 -16.381 1.00 93.75 198 PHE A C 1
ATOM 1528 O O . PHE A 1 198 ? 10.594 1.333 -15.798 1.00 93.75 198 PHE A O 1
ATOM 1535 N N . ALA A 1 199 ? 12.798 0.919 -15.879 1.00 95.44 199 ALA A N 1
ATOM 1536 C CA . ALA A 1 199 ? 12.920 0.489 -14.501 1.00 95.44 199 ALA A CA 1
ATOM 1537 C C . ALA A 1 199 ? 13.046 1.725 -13.602 1.00 95.44 199 ALA A C 1
ATOM 1539 O O . ALA A 1 199 ? 13.857 2.609 -13.885 1.00 95.44 199 ALA A O 1
ATOM 1540 N N . TYR A 1 200 ? 12.269 1.789 -12.522 1.00 95.00 200 TYR A N 1
ATOM 1541 C CA . TYR A 1 200 ? 12.364 2.875 -11.546 1.00 95.00 200 TYR A CA 1
ATOM 1542 C C . TYR A 1 200 ? 12.656 2.360 -10.135 1.00 95.00 200 TYR A C 1
ATOM 1544 O O . TYR A 1 200 ? 12.365 1.214 -9.799 1.00 95.00 200 TYR A O 1
ATOM 1552 N N . GLY A 1 201 ? 13.216 3.231 -9.300 1.00 93.69 201 GLY A N 1
ATOM 1553 C CA . GLY A 1 201 ? 13.447 2.980 -7.881 1.00 93.69 201 GLY A CA 1
ATOM 1554 C C . GLY A 1 201 ? 13.696 4.273 -7.108 1.00 93.69 201 GLY A C 1
ATOM 1555 O O . GLY A 1 201 ? 13.664 5.362 -7.680 1.00 93.69 201 GLY A O 1
ATOM 1556 N N . ILE A 1 202 ? 13.921 4.169 -5.799 1.00 92.56 202 ILE A N 1
ATOM 1557 C CA . ILE A 1 202 ? 14.116 5.321 -4.909 1.00 92.56 202 ILE A CA 1
ATOM 1558 C C . ILE A 1 202 ? 15.418 5.120 -4.129 1.00 92.56 202 ILE A C 1
ATOM 1560 O O . ILE A 1 202 ? 15.598 4.084 -3.496 1.00 92.56 202 ILE A O 1
ATOM 1564 N N . ASN A 1 203 ? 16.310 6.115 -4.158 1.00 93.00 203 ASN A N 1
ATOM 1565 C CA . ASN A 1 203 ? 17.584 6.150 -3.427 1.00 93.00 203 ASN A CA 1
ATOM 1566 C C . ASN A 1 203 ? 18.525 4.951 -3.701 1.00 93.00 203 ASN A C 1
ATOM 1568 O O . ASN A 1 203 ? 19.241 4.509 -2.807 1.00 93.00 203 ASN A O 1
ATOM 1572 N N . CYS A 1 204 ? 18.535 4.426 -4.931 1.00 93.94 204 CYS A N 1
ATOM 1573 C CA . CYS A 1 204 ? 19.298 3.230 -5.332 1.00 93.94 204 CYS A CA 1
ATOM 1574 C C . CYS A 1 204 ? 20.056 3.407 -6.666 1.00 93.94 204 CYS A C 1
ATOM 1576 O O . CYS A 1 204 ? 20.184 2.485 -7.476 1.00 93.94 204 CYS A O 1
ATOM 1578 N N . CYS A 1 205 ? 20.544 4.624 -6.921 1.00 94.25 205 CYS A N 1
ATOM 1579 C CA . CYS A 1 205 ? 21.334 4.985 -8.098 1.00 94.25 205 CYS A CA 1
ATOM 1580 C C . CYS A 1 205 ? 22.238 6.193 -7.817 1.00 94.25 205 CYS A C 1
ATOM 1582 O O . CYS A 1 205 ? 22.050 6.912 -6.833 1.00 94.25 205 CYS A O 1
ATOM 1584 N N . GLY A 1 206 ? 23.219 6.423 -8.695 1.00 90.69 206 GLY A N 1
ATOM 1585 C CA . GLY A 1 206 ? 23.973 7.676 -8.726 1.00 90.69 206 GLY A CA 1
ATOM 1586 C C . GLY A 1 206 ? 23.221 8.786 -9.468 1.00 90.69 206 GLY A C 1
ATOM 1587 O O . GLY A 1 206 ? 22.157 8.569 -10.038 1.00 90.69 206 GLY A O 1
ATOM 1588 N N . TRP A 1 207 ? 23.806 9.987 -9.517 1.00 88.25 207 TRP A N 1
ATOM 1589 C CA . TRP A 1 207 ? 23.259 11.104 -10.307 1.00 88.25 207 TRP A CA 1
ATOM 1590 C C . TRP A 1 207 ? 23.166 10.755 -11.800 1.00 88.25 207 TRP A C 1
ATOM 1592 O O . TRP A 1 207 ? 22.205 11.111 -12.481 1.00 88.25 207 TRP A O 1
ATOM 1602 N N . ARG A 1 208 ? 24.169 10.027 -12.303 1.00 89.50 208 ARG A N 1
ATOM 1603 C CA . ARG A 1 208 ? 24.219 9.428 -13.639 1.00 89.50 208 ARG A CA 1
ATOM 1604 C C . ARG A 1 208 ? 24.858 8.050 -13.522 1.00 89.50 208 ARG A C 1
ATOM 1606 O O . ARG A 1 208 ? 25.930 7.930 -12.931 1.00 89.50 208 ARG A O 1
ATOM 1613 N N . GLY A 1 209 ? 24.229 7.038 -14.102 1.00 88.94 209 GLY A N 1
ATOM 1614 C CA . GLY A 1 209 ? 24.720 5.667 -14.048 1.00 88.94 209 GLY A CA 1
ATOM 1615 C C . GLY A 1 209 ? 24.526 4.975 -12.688 1.00 88.94 209 GLY A C 1
ATOM 1616 O O . GLY A 1 209 ? 23.955 5.519 -11.739 1.00 88.94 209 GLY A O 1
ATOM 1617 N N . ASN A 1 210 ? 25.064 3.755 -12.599 1.00 91.06 210 ASN A N 1
ATOM 1618 C CA . ASN A 1 210 ? 25.098 2.927 -11.387 1.00 91.06 210 ASN A CA 1
ATOM 1619 C C . ASN A 1 210 ? 23.710 2.596 -10.801 1.00 91.06 210 ASN A C 1
ATOM 1621 O O . ASN A 1 210 ? 23.475 2.750 -9.602 1.00 91.06 210 ASN A O 1
ATOM 1625 N N . PHE A 1 211 ? 22.780 2.144 -11.642 1.00 95.12 211 PHE A N 1
ATOM 1626 C CA . PHE A 1 211 ? 21.473 1.664 -11.193 1.00 95.12 211 PHE A CA 1
ATOM 1627 C C . PHE A 1 211 ? 21.586 0.299 -10.506 1.00 95.12 211 PHE A C 1
ATOM 1629 O O . PHE A 1 211 ? 22.032 -0.669 -11.120 1.00 95.12 211 PHE A O 1
ATOM 1636 N N . HIS A 1 212 ? 21.160 0.222 -9.246 1.00 94.88 212 HIS A N 1
ATOM 1637 C CA . HIS A 1 212 ? 21.236 -0.991 -8.425 1.00 94.88 212 HIS A CA 1
ATOM 1638 C C . HIS A 1 212 ? 19.961 -1.211 -7.595 1.00 94.88 212 HIS A C 1
ATOM 1640 O O . HIS A 1 212 ? 20.001 -1.786 -6.509 1.00 94.88 212 HIS A O 1
ATOM 1646 N N . CYS A 1 213 ? 18.822 -0.733 -8.097 1.00 94.06 213 CYS A N 1
ATOM 1647 C CA . CYS A 1 213 ? 17.525 -0.931 -7.462 1.00 94.06 213 CYS A CA 1
ATOM 1648 C C . CYS A 1 213 ? 17.053 -2.385 -7.594 1.00 94.06 213 CYS A C 1
ATOM 1650 O O . CYS A 1 213 ? 17.171 -2.983 -8.667 1.00 94.06 213 CYS A O 1
ATOM 1652 N N . ASP A 1 214 ? 16.470 -2.914 -6.515 1.00 93.00 214 ASP A N 1
ATOM 1653 C CA . ASP A 1 214 ? 15.889 -4.259 -6.453 1.00 93.00 214 ASP A CA 1
ATOM 1654 C C . ASP A 1 214 ? 16.841 -5.342 -7.001 1.00 93.00 214 ASP A C 1
ATOM 1656 O O . ASP A 1 214 ? 17.958 -5.500 -6.508 1.00 93.00 214 ASP A O 1
ATOM 1660 N N . ASP A 1 215 ? 16.418 -6.094 -8.019 1.00 93.56 215 ASP A N 1
ATOM 1661 C CA . ASP A 1 215 ? 17.194 -7.189 -8.600 1.00 93.56 215 ASP A CA 1
ATOM 1662 C C . ASP A 1 215 ? 17.868 -6.806 -9.927 1.00 93.56 215 ASP A C 1
ATOM 1664 O O . ASP A 1 215 ? 18.290 -7.684 -10.677 1.00 93.56 215 ASP A O 1
ATOM 1668 N N . ALA A 1 216 ? 18.000 -5.512 -10.237 1.00 92.06 216 ALA A N 1
ATOM 1669 C CA . ALA A 1 216 ? 18.505 -5.046 -11.533 1.00 92.06 216 ALA A CA 1
ATOM 1670 C C . ALA A 1 216 ? 19.933 -5.510 -11.874 1.00 92.06 216 ALA A C 1
ATOM 1672 O O . ALA A 1 216 ? 20.275 -5.617 -13.048 1.00 92.06 216 ALA A O 1
ATOM 1673 N N . LEU A 1 217 ? 20.760 -5.818 -10.869 1.00 90.62 217 LEU A N 1
ATOM 1674 C CA . LEU A 1 217 ? 22.116 -6.347 -11.065 1.00 90.62 217 LEU A CA 1
ATOM 1675 C C . LEU A 1 217 ? 22.158 -7.871 -11.264 1.00 90.62 217 LEU A C 1
ATOM 1677 O O . LEU A 1 217 ? 23.211 -8.418 -11.594 1.00 90.62 217 LEU A O 1
ATOM 1681 N N . LYS A 1 218 ? 21.047 -8.584 -11.036 1.00 92.38 218 LYS A N 1
ATOM 1682 C CA . LYS A 1 218 ? 21.008 -10.042 -11.176 1.00 92.38 218 LYS A CA 1
ATOM 1683 C C . LYS A 1 218 ? 20.770 -10.408 -12.643 1.00 92.38 218 LYS A C 1
ATOM 1685 O O . LYS A 1 218 ? 19.732 -10.047 -13.190 1.00 92.38 218 LYS A O 1
ATOM 1690 N N . PRO A 1 219 ? 21.647 -11.209 -13.274 1.00 86.12 219 PRO A N 1
ATOM 1691 C CA . PRO A 1 219 ? 21.496 -11.574 -14.685 1.00 86.12 219 PRO A CA 1
ATOM 1692 C C . PRO A 1 219 ? 20.272 -12.464 -14.949 1.00 86.12 219 PRO A C 1
ATOM 1694 O O . PRO A 1 219 ? 19.805 -12.561 -16.079 1.00 86.12 219 PRO A O 1
ATOM 1697 N N . SER A 1 220 ? 19.745 -13.128 -13.915 1.00 89.12 220 SER A N 1
ATOM 1698 C CA . SER A 1 220 ? 18.528 -13.938 -14.002 1.00 89.12 220 SER A CA 1
ATOM 1699 C C . SER A 1 220 ? 17.240 -13.111 -13.953 1.00 89.12 220 SER A C 1
ATOM 1701 O O . SER A 1 220 ? 16.183 -13.630 -14.322 1.00 89.12 220 SER A O 1
ATOM 1703 N N . ALA A 1 221 ? 17.313 -11.851 -13.508 1.00 93.50 221 ALA A N 1
ATOM 1704 C CA . ALA A 1 221 ? 16.145 -11.009 -13.319 1.00 93.50 221 ALA A CA 1
ATOM 1705 C C . ALA A 1 221 ? 15.616 -10.513 -14.663 1.00 93.50 221 ALA A C 1
ATOM 1707 O O . ALA A 1 221 ? 16.349 -9.912 -15.449 1.00 93.50 221 ALA A O 1
ATOM 1708 N N . ARG A 1 222 ? 14.338 -10.795 -14.924 1.00 94.19 222 ARG A N 1
ATOM 1709 C CA . ARG A 1 222 ? 13.638 -10.467 -16.178 1.00 94.19 222 ARG A CA 1
ATOM 1710 C C . ARG A 1 222 ? 12.179 -10.085 -15.966 1.00 94.19 222 ARG A C 1
ATOM 1712 O O . ARG A 1 222 ? 11.447 -9.927 -16.936 1.00 94.19 222 ARG A O 1
ATOM 1719 N N . TYR A 1 223 ? 11.738 -9.953 -14.720 1.00 95.69 223 TYR A N 1
ATOM 1720 C CA . TYR A 1 223 ? 10.360 -9.598 -14.426 1.00 95.69 223 TYR A CA 1
ATOM 1721 C C . TYR A 1 223 ? 10.266 -8.117 -14.068 1.00 95.69 223 TYR A C 1
ATOM 1723 O O . TYR A 1 223 ? 11.137 -7.559 -13.406 1.00 95.69 223 TYR A O 1
ATOM 1731 N N . GLY A 1 224 ? 9.191 -7.476 -14.502 1.00 94.88 224 GLY A N 1
ATOM 1732 C CA . GLY A 1 224 ? 8.829 -6.119 -14.135 1.00 94.88 224 GLY A CA 1
ATOM 1733 C C . GLY A 1 224 ? 7.430 -6.106 -13.540 1.00 94.88 224 GLY A C 1
ATOM 1734 O O . GLY A 1 224 ? 6.488 -6.570 -14.181 1.00 94.88 224 GLY A O 1
ATOM 1735 N N . LEU A 1 225 ? 7.283 -5.570 -12.330 1.00 95.44 225 LEU A N 1
ATOM 1736 C CA . LEU A 1 225 ? 5.968 -5.199 -11.809 1.00 95.44 225 LEU A CA 1
ATOM 1737 C C . LEU A 1 225 ? 5.628 -3.827 -12.370 1.00 95.44 225 LEU A C 1
ATOM 1739 O O . LEU A 1 225 ? 6.314 -2.851 -12.065 1.00 95.44 225 LEU A O 1
ATOM 1743 N N . VAL A 1 226 ? 4.602 -3.766 -13.209 1.00 94.56 226 VAL A N 1
ATOM 1744 C CA . VAL A 1 226 ? 4.170 -2.522 -13.840 1.00 94.56 226 VAL A CA 1
ATOM 1745 C C . VAL A 1 226 ? 3.497 -1.656 -12.798 1.00 94.56 226 VAL A C 1
ATOM 1747 O O . VAL A 1 226 ? 2.567 -2.083 -12.118 1.00 94.56 226 VAL A O 1
ATOM 1750 N N . ARG A 1 227 ? 3.972 -0.421 -12.669 1.00 93.06 227 ARG A N 1
ATOM 1751 C CA . ARG A 1 227 ? 3.394 0.522 -11.731 1.00 93.06 227 ARG A CA 1
ATOM 1752 C C . ARG A 1 227 ? 1.947 0.816 -12.139 1.00 93.06 227 ARG A C 1
ATOM 1754 O O . ARG A 1 227 ? 1.733 1.337 -13.233 1.00 93.06 227 ARG A O 1
ATOM 1761 N N . PRO A 1 228 ? 0.970 0.586 -11.253 1.00 91.38 228 PRO A N 1
ATOM 1762 C CA . PRO A 1 228 ? -0.397 0.939 -11.559 1.00 91.38 228 PRO A CA 1
ATOM 1763 C C . PRO A 1 228 ? -0.613 2.446 -11.450 1.00 91.38 228 PRO A C 1
ATOM 1765 O O . PRO A 1 228 ? -0.034 3.128 -10.596 1.00 91.38 228 PRO A O 1
ATOM 1768 N N . GLU A 1 229 ? -1.501 2.955 -12.295 1.00 88.12 229 GLU A N 1
ATOM 1769 C CA . GLU A 1 229 ? -1.945 4.339 -12.226 1.00 88.12 229 GLU A CA 1
ATOM 1770 C C . GLU A 1 229 ? -2.732 4.557 -10.919 1.00 88.12 229 GLU A C 1
ATOM 1772 O O . GLU A 1 229 ? -3.609 3.746 -10.598 1.00 88.12 229 GLU A O 1
ATOM 1777 N N . PRO A 1 230 ? -2.474 5.629 -10.143 1.00 86.81 230 PRO A N 1
ATOM 1778 C CA . PRO A 1 230 ? -3.174 5.858 -8.877 1.00 86.81 230 PRO A CA 1
ATOM 1779 C C . PRO A 1 230 ? -4.699 5.848 -9.031 1.00 86.81 230 PRO A C 1
ATOM 1781 O O . PRO A 1 230 ? -5.408 5.324 -8.175 1.00 86.81 230 PRO A O 1
ATOM 1784 N N . ALA A 1 231 ? -5.207 6.359 -10.155 1.00 86.75 231 ALA A N 1
ATOM 1785 C CA . ALA A 1 231 ? -6.631 6.371 -10.470 1.00 86.75 231 ALA A CA 1
ATOM 1786 C C . ALA A 1 231 ? -7.247 4.971 -10.661 1.00 86.75 231 ALA A C 1
ATOM 1788 O O . ALA A 1 231 ? -8.453 4.827 -10.469 1.00 86.75 231 ALA A O 1
ATOM 1789 N N . ALA A 1 232 ? -6.446 3.959 -11.009 1.00 86.06 232 ALA A N 1
ATOM 1790 C CA . ALA A 1 232 ? -6.902 2.584 -11.210 1.00 86.06 232 ALA A CA 1
ATOM 1791 C C . ALA A 1 232 ? -7.012 1.786 -9.899 1.00 86.06 232 ALA A C 1
ATOM 1793 O O . ALA A 1 232 ? -7.687 0.759 -9.857 1.00 86.06 232 ALA A O 1
ATOM 1794 N N . VAL A 1 233 ? -6.344 2.237 -8.832 1.00 89.00 233 VAL A N 1
ATOM 1795 C CA . VAL A 1 233 ? -6.204 1.478 -7.576 1.00 89.00 233 VAL A CA 1
ATOM 1796 C C . VAL A 1 233 ? -6.854 2.196 -6.395 1.00 89.00 233 VAL A C 1
ATOM 1798 O O . VAL A 1 233 ? -7.364 1.550 -5.479 1.00 89.00 233 VAL A O 1
ATOM 1801 N N . LEU A 1 234 ? -6.856 3.531 -6.407 1.00 90.12 234 LEU A N 1
ATOM 1802 C CA . LEU A 1 234 ? -7.262 4.357 -5.274 1.00 90.12 234 LEU A CA 1
ATOM 1803 C C . LEU A 1 234 ? -8.508 5.200 -5.594 1.00 90.12 234 LEU A C 1
ATOM 1805 O O . LEU A 1 234 ? -8.609 5.793 -6.674 1.00 90.12 234 LEU A O 1
ATOM 1809 N N . PRO A 1 235 ? -9.439 5.341 -4.630 1.00 88.31 235 PRO A N 1
ATOM 1810 C CA . PRO A 1 235 ? -10.518 6.320 -4.715 1.00 88.31 235 PRO A CA 1
ATOM 1811 C C . PRO A 1 235 ? -9.980 7.756 -4.853 1.00 88.31 235 PRO A C 1
ATOM 1813 O O . PRO A 1 235 ? -8.908 8.045 -4.318 1.00 88.31 235 PRO A O 1
ATOM 1816 N N . PRO A 1 236 ? -10.729 8.695 -5.471 1.00 88.50 236 PRO A N 1
ATOM 1817 C CA . PRO A 1 236 ? -10.271 10.071 -5.700 1.00 88.50 236 PRO A CA 1
ATOM 1818 C C . PRO A 1 236 ? -9.733 10.788 -4.455 1.00 88.50 236 PRO A C 1
ATOM 1820 O O . PRO A 1 236 ? -8.731 11.484 -4.544 1.00 88.50 236 PRO A O 1
ATOM 1823 N N . LEU A 1 237 ? -10.353 10.567 -3.292 1.00 87.88 237 LEU A N 1
ATOM 1824 C CA . LEU A 1 237 ? -9.967 11.190 -2.018 1.00 87.88 237 LEU A CA 1
ATOM 1825 C C . LEU A 1 237 ? -8.651 10.660 -1.422 1.00 87.88 237 LEU A C 1
ATOM 1827 O O . LEU A 1 237 ? -8.142 11.244 -0.473 1.00 87.88 237 LEU A O 1
ATOM 1831 N N . LEU A 1 238 ? -8.137 9.533 -1.918 1.00 88.25 238 LEU A N 1
ATOM 1832 C CA . LEU A 1 238 ? -6.977 8.828 -1.360 1.00 88.25 238 LEU A CA 1
ATOM 1833 C C . LEU A 1 238 ? -5.808 8.758 -2.354 1.00 88.25 238 LEU A C 1
ATOM 1835 O O . LEU A 1 238 ? -4.823 8.078 -2.082 1.00 88.25 238 LEU A O 1
ATOM 1839 N N . ARG A 1 239 ? -5.896 9.439 -3.504 1.00 86.69 239 ARG A N 1
ATOM 1840 C CA . ARG A 1 239 ? -4.849 9.406 -4.542 1.00 86.69 239 ARG A CA 1
ATOM 1841 C C . ARG A 1 239 ? -3.513 9.954 -4.044 1.00 86.69 239 ARG A C 1
ATOM 1843 O O . ARG A 1 239 ? -2.479 9.400 -4.398 1.00 86.69 239 ARG A O 1
ATOM 1850 N N . ASP A 1 240 ? -3.548 10.943 -3.158 1.00 85.00 240 ASP A N 1
ATOM 1851 C CA . ASP A 1 240 ? -2.348 11.538 -2.555 1.00 85.00 240 ASP A CA 1
ATOM 1852 C C . ASP A 1 240 ? -1.632 10.590 -1.577 1.00 85.00 240 ASP A C 1
ATOM 1854 O O . ASP A 1 240 ? -0.486 10.824 -1.209 1.00 85.00 240 ASP A O 1
ATOM 1858 N N . LEU A 1 241 ? -2.287 9.498 -1.159 1.00 84.50 241 LEU A N 1
ATOM 1859 C CA . LEU A 1 241 ? -1.682 8.446 -0.335 1.00 84.50 241 LEU A CA 1
ATOM 1860 C C . LEU A 1 241 ? -1.039 7.329 -1.170 1.00 84.50 241 LEU A C 1
ATOM 1862 O O . LEU A 1 241 ? -0.558 6.348 -0.597 1.00 84.50 241 LEU A O 1
ATOM 1866 N N . ALA A 1 242 ? -1.053 7.435 -2.503 1.00 84.25 242 ALA A N 1
ATOM 1867 C CA . ALA A 1 242 ? -0.387 6.470 -3.365 1.00 84.25 242 ALA A CA 1
ATOM 1868 C C . ALA A 1 242 ? 1.104 6.395 -3.018 1.00 84.25 242 ALA A C 1
ATOM 1870 O O . ALA A 1 242 ? 1.800 7.406 -2.955 1.00 84.25 242 ALA A O 1
ATOM 1871 N N . SER A 1 243 ? 1.619 5.183 -2.825 1.00 80.06 243 SER A N 1
ATOM 1872 C CA . SER A 1 243 ? 3.042 5.001 -2.561 1.00 80.06 243 SER A CA 1
ATOM 1873 C C . SER A 1 243 ? 3.866 5.242 -3.831 1.00 80.06 243 SER A C 1
ATOM 1875 O O . SER A 1 243 ? 3.584 4.641 -4.874 1.00 80.06 243 SER A O 1
ATOM 1877 N N . GLY A 1 244 ? 4.927 6.044 -3.727 1.00 84.06 244 GLY A N 1
ATOM 1878 C CA . GLY A 1 244 ? 5.923 6.244 -4.784 1.00 84.06 244 GLY A CA 1
ATOM 1879 C C . GLY A 1 244 ? 5.937 7.659 -5.377 1.00 84.06 244 GLY A C 1
ATOM 1880 O O . GLY A 1 244 ? 5.131 8.496 -4.986 1.00 84.06 244 GLY A O 1
ATOM 1881 N N . PRO A 1 245 ? 6.859 7.938 -6.318 1.00 87.19 245 PRO A N 1
ATOM 1882 C CA . PRO A 1 245 ? 7.017 9.272 -6.907 1.00 87.19 245 PRO A CA 1
ATOM 1883 C C . PRO A 1 245 ? 5.772 9.696 -7.684 1.00 87.19 245 PRO A C 1
ATOM 1885 O O . PRO A 1 245 ? 5.093 8.841 -8.242 1.00 87.19 245 PRO A O 1
ATOM 1888 N N . SER A 1 246 ? 5.469 10.985 -7.802 1.00 87.88 246 SER A N 1
ATOM 1889 C CA . SER A 1 246 ? 4.365 11.421 -8.671 1.00 87.88 246 SER A CA 1
ATOM 1890 C C . SER A 1 246 ? 4.616 11.049 -10.148 1.00 87.88 246 SER A C 1
ATOM 1892 O O . SER A 1 246 ? 5.754 10.799 -10.563 1.00 87.88 246 SER A O 1
ATOM 1894 N N . GLU A 1 247 ? 3.555 10.987 -10.956 1.00 86.62 247 GLU A N 1
ATOM 1895 C CA . GLU A 1 247 ? 3.690 10.777 -12.406 1.00 86.62 247 GLU A CA 1
ATOM 1896 C C . GLU A 1 247 ? 4.474 11.922 -13.063 1.00 86.62 247 GLU A C 1
ATOM 1898 O O . GLU A 1 247 ? 5.324 11.681 -13.918 1.00 86.62 247 GLU A O 1
ATOM 1903 N N . GLU A 1 248 ? 4.280 13.151 -12.583 1.00 88.00 248 GLU A N 1
ATOM 1904 C CA . GLU A 1 248 ? 5.024 14.332 -13.026 1.00 88.00 248 GLU A CA 1
ATOM 1905 C C . GLU A 1 248 ? 6.524 14.208 -12.728 1.00 88.00 248 GLU A C 1
ATOM 1907 O O . GLU A 1 248 ? 7.354 14.468 -13.602 1.00 88.00 248 GLU A O 1
ATOM 1912 N N . THR A 1 249 ? 6.885 13.740 -11.526 1.00 90.25 249 THR A N 1
ATOM 1913 C CA . THR A 1 249 ? 8.280 13.488 -11.133 1.00 90.25 249 THR A CA 1
ATOM 1914 C C . THR A 1 249 ? 8.924 12.447 -12.056 1.00 90.25 249 THR A C 1
ATOM 1916 O O . THR A 1 249 ? 10.066 12.617 -12.490 1.00 90.25 249 THR A O 1
ATOM 1919 N N . LEU A 1 250 ? 8.203 11.375 -12.395 1.00 90.38 250 LEU A N 1
ATOM 1920 C CA . LEU A 1 250 ? 8.705 10.350 -13.311 1.00 90.38 250 LEU A CA 1
ATOM 1921 C C . LEU A 1 250 ? 8.832 10.858 -14.749 1.00 90.38 250 LEU A C 1
ATOM 1923 O O . LEU A 1 250 ? 9.839 10.586 -15.401 1.00 90.38 250 LEU A O 1
ATOM 1927 N N . ALA A 1 251 ? 7.861 11.629 -15.237 1.00 89.81 251 ALA A N 1
ATOM 1928 C CA . ALA A 1 251 ? 7.929 12.250 -16.555 1.00 89.81 251 ALA A CA 1
ATOM 1929 C C . ALA A 1 251 ? 9.124 13.215 -16.659 1.00 89.81 251 ALA A C 1
ATOM 1931 O O . ALA A 1 251 ? 9.849 13.206 -17.656 1.00 89.81 251 ALA A O 1
ATOM 1932 N N . ALA A 1 252 ? 9.392 13.995 -15.607 1.00 90.19 252 ALA A N 1
ATOM 1933 C CA . ALA A 1 252 ? 10.572 14.852 -15.525 1.00 90.19 252 ALA A CA 1
ATOM 1934 C C . ALA A 1 252 ? 11.882 14.042 -15.552 1.00 90.19 252 ALA A C 1
ATOM 1936 O O . ALA A 1 252 ? 12.815 14.405 -16.274 1.00 90.19 252 ALA A O 1
ATOM 1937 N N . ALA A 1 253 ? 11.942 12.913 -14.835 1.00 91.00 253 ALA A N 1
ATOM 1938 C CA . ALA A 1 253 ? 13.096 12.015 -14.858 1.00 91.00 253 ALA A CA 1
ATOM 1939 C C . ALA A 1 253 ? 13.336 11.408 -16.254 1.00 91.00 253 ALA A C 1
ATOM 1941 O O . ALA A 1 253 ? 14.483 11.347 -16.702 1.00 91.00 253 ALA A O 1
ATOM 1942 N N . VAL A 1 254 ? 12.273 11.023 -16.975 1.00 91.12 254 VAL A N 1
ATOM 1943 C CA . VAL A 1 254 ? 12.375 10.534 -18.364 1.00 91.12 254 VAL A CA 1
ATOM 1944 C C . VAL A 1 254 ? 12.938 11.618 -19.278 1.00 91.12 254 VAL A C 1
ATOM 1946 O O . VAL A 1 254 ? 13.887 11.358 -20.016 1.00 91.12 254 VAL A O 1
ATOM 1949 N N . ARG A 1 255 ? 12.417 12.848 -19.198 1.00 89.75 255 ARG A N 1
ATOM 1950 C CA . ARG A 1 255 ? 12.920 13.979 -19.996 1.00 89.75 255 ARG A CA 1
ATOM 1951 C C . ARG A 1 255 ? 14.406 14.231 -19.753 1.00 89.75 255 ARG A C 1
ATOM 1953 O O . ARG A 1 255 ? 15.159 14.428 -20.705 1.00 89.75 255 ARG A O 1
ATOM 1960 N N . LEU A 1 256 ? 14.850 14.171 -18.496 1.00 89.81 256 LEU A N 1
ATOM 1961 C CA . LEU A 1 256 ? 16.264 14.326 -18.146 1.00 89.81 256 LEU A CA 1
ATOM 1962 C C . LEU A 1 256 ? 17.132 13.185 -18.702 1.00 89.81 256 LEU A C 1
ATOM 1964 O O . LEU A 1 256 ? 18.245 13.431 -19.178 1.00 89.81 256 LEU A O 1
ATOM 1968 N N . GLN A 1 257 ? 16.632 11.948 -18.658 1.00 90.50 257 GLN A N 1
ATOM 1969 C CA . GLN A 1 257 ? 17.310 10.778 -19.215 1.00 90.50 257 GLN A CA 1
ATOM 1970 C C . GLN A 1 257 ? 17.468 10.914 -20.737 1.00 90.50 257 GLN A C 1
ATOM 1972 O O . GLN A 1 257 ? 18.583 10.799 -21.251 1.00 90.50 257 GLN A O 1
ATOM 1977 N N . GLN A 1 258 ? 16.385 11.240 -21.444 1.00 87.19 258 GLN A N 1
ATOM 1978 C CA . GLN A 1 258 ? 16.377 11.404 -22.898 1.00 87.19 258 GLN A CA 1
ATOM 1979 C C . GLN A 1 258 ? 17.295 12.547 -23.347 1.00 87.19 258 GLN A C 1
ATOM 1981 O O . GLN A 1 258 ? 18.075 12.367 -24.284 1.00 87.19 258 GLN A O 1
ATOM 1986 N N . ALA A 1 259 ? 17.272 13.678 -22.634 1.00 87.69 259 ALA A N 1
ATOM 1987 C CA . ALA A 1 259 ? 18.156 14.814 -22.893 1.00 87.69 259 ALA A CA 1
ATOM 1988 C C . ALA A 1 259 ? 19.640 14.484 -22.652 1.00 87.69 259 ALA A C 1
ATOM 1990 O O . ALA A 1 259 ? 20.508 15.016 -23.339 1.00 87.69 259 ALA A O 1
ATOM 1991 N N . SER A 1 260 ? 19.944 13.604 -21.692 1.00 88.38 260 SER A N 1
ATOM 1992 C CA . SER A 1 260 ? 21.327 13.233 -21.361 1.00 88.38 260 SER A CA 1
ATOM 1993 C C . SER A 1 260 ? 21.921 12.195 -22.318 1.00 88.38 260 SER A C 1
ATOM 1995 O O . SER A 1 260 ? 23.127 12.215 -22.549 1.00 88.38 260 SER A O 1
ATOM 1997 N N . PHE A 1 261 ? 21.101 11.287 -22.860 1.00 85.50 261 PHE A N 1
ATOM 1998 C CA . PHE A 1 261 ? 21.573 10.117 -23.616 1.00 85.50 261 PHE A CA 1
ATOM 1999 C C . PHE A 1 261 ? 21.088 10.048 -25.077 1.00 85.50 261 PHE A C 1
ATOM 2001 O O . PHE A 1 261 ? 21.377 9.067 -25.758 1.00 85.50 261 PHE A O 1
ATOM 2008 N N . GLY A 1 262 ? 20.412 11.084 -25.587 1.00 71.62 262 GLY A N 1
ATOM 2009 C CA . GLY A 1 262 ? 20.104 11.225 -27.018 1.00 71.62 262 GLY A CA 1
ATOM 2010 C C . GLY A 1 262 ? 18.882 10.437 -27.504 1.00 71.62 262 GLY A C 1
ATOM 2011 O O . GLY A 1 262 ? 18.902 9.898 -28.611 1.00 71.62 262 GLY A O 1
ATOM 2012 N N . GLY A 1 263 ? 17.822 10.365 -26.693 1.00 64.12 263 GLY A N 1
ATOM 2013 C CA . GLY A 1 263 ? 16.550 9.745 -27.081 1.00 64.12 263 GLY A CA 1
ATOM 2014 C C . GLY A 1 263 ? 15.742 10.638 -28.027 1.00 64.12 263 GLY A C 1
ATOM 2015 O O . GLY A 1 263 ? 15.494 11.802 -27.721 1.00 64.12 263 GLY A O 1
ATOM 2016 N N . SER A 1 264 ? 15.332 10.100 -29.177 1.00 54.03 264 SER A N 1
ATOM 2017 C CA . SER A 1 264 ? 14.490 10.813 -30.148 1.00 54.03 264 SER A CA 1
ATOM 2018 C C . SER A 1 264 ? 13.009 10.558 -29.856 1.00 54.03 264 SER A C 1
ATOM 2020 O O . SER A 1 264 ? 12.626 9.402 -29.703 1.00 54.03 264 SER A O 1
ATOM 2022 N N . SER A 1 265 ? 12.196 11.623 -29.860 1.00 53.94 265 SER A N 1
ATOM 2023 C CA . SER A 1 265 ? 10.732 11.683 -29.646 1.00 53.94 265 SER A CA 1
ATOM 2024 C C . SER A 1 265 ? 10.224 11.301 -28.245 1.00 53.94 265 SER A C 1
ATOM 2026 O O . SER A 1 265 ? 10.526 10.224 -27.739 1.00 53.94 265 SER A O 1
ATOM 2028 N N . GLU A 1 266 ? 9.423 12.187 -27.629 1.00 57.12 266 GLU A N 1
ATOM 2029 C CA . GLU A 1 266 ? 8.626 11.850 -26.441 1.00 57.12 266 GLU A CA 1
ATOM 2030 C C . GLU A 1 266 ? 7.692 10.682 -26.817 1.00 57.12 266 GLU A C 1
ATOM 2032 O O . GLU A 1 266 ? 6.861 10.836 -27.717 1.00 57.12 266 GLU A O 1
ATOM 2037 N N . PRO A 1 267 ? 7.826 9.500 -26.195 1.00 60.69 267 PRO A N 1
ATOM 2038 C CA . PRO A 1 267 ? 6.891 8.408 -26.422 1.00 60.69 267 PRO A CA 1
ATOM 2039 C C . PRO A 1 267 ? 5.495 8.810 -25.936 1.00 60.69 267 PRO A C 1
ATOM 2041 O O . PRO A 1 267 ? 5.355 9.511 -24.934 1.00 60.69 267 PRO A O 1
ATOM 2044 N N . VAL A 1 268 ? 4.458 8.327 -26.630 1.00 65.44 268 VAL A N 1
ATOM 2045 C CA . VAL A 1 268 ? 3.042 8.638 -26.339 1.00 65.44 268 VAL A CA 1
ATOM 2046 C C . VAL A 1 268 ? 2.676 8.311 -24.884 1.00 65.44 268 VAL A C 1
ATOM 2048 O O . VAL A 1 268 ? 1.919 9.048 -24.257 1.00 65.44 268 VAL A O 1
ATOM 2051 N N . LYS A 1 269 ? 3.239 7.228 -24.328 1.00 80.75 269 LYS A N 1
ATOM 2052 C CA . LYS A 1 269 ? 3.115 6.855 -22.913 1.00 80.75 269 LYS A CA 1
ATOM 2053 C C . LYS A 1 269 ? 4.319 6.021 -22.470 1.00 80.75 269 LYS A C 1
ATOM 2055 O O . LYS A 1 269 ? 4.700 5.074 -23.154 1.00 80.75 269 LYS A O 1
ATOM 2060 N N . ASN A 1 270 ? 4.897 6.366 -21.320 1.00 88.50 270 ASN A N 1
ATOM 2061 C CA . ASN A 1 270 ? 5.986 5.614 -20.695 1.00 88.50 270 ASN A CA 1
ATOM 2062 C C . ASN A 1 270 ? 5.441 4.606 -19.692 1.00 88.50 270 ASN A C 1
ATOM 2064 O O . ASN A 1 270 ? 4.534 4.922 -18.922 1.00 88.50 270 ASN A O 1
ATOM 2068 N N . ILE A 1 271 ? 6.041 3.420 -19.661 1.00 91.50 271 ILE A N 1
ATOM 2069 C CA . ILE A 1 271 ? 5.720 2.394 -18.672 1.00 91.50 271 ILE A CA 1
ATOM 2070 C C . ILE A 1 271 ? 6.848 2.307 -17.663 1.00 91.50 271 ILE A C 1
ATOM 2072 O O . ILE A 1 271 ? 8.014 2.121 -18.013 1.00 91.50 271 ILE A O 1
ATOM 2076 N N . PHE A 1 272 ? 6.474 2.415 -16.396 1.00 93.69 272 PHE A N 1
ATOM 2077 C CA . PHE A 1 272 ? 7.393 2.326 -15.276 1.00 93.69 272 PHE A CA 1
ATOM 2078 C C . PHE A 1 272 ? 7.231 0.975 -14.608 1.00 93.69 272 PHE A C 1
ATOM 2080 O O . PHE A 1 272 ? 6.123 0.593 -14.230 1.00 93.69 272 PHE A O 1
ATOM 2087 N N . VAL A 1 273 ? 8.335 0.257 -14.453 1.00 94.69 273 VAL A N 1
ATOM 2088 C CA . VAL A 1 273 ? 8.338 -1.061 -13.827 1.00 94.69 273 VAL A CA 1
ATOM 2089 C C . VAL A 1 273 ? 9.308 -1.113 -12.659 1.00 94.69 273 VAL A C 1
ATOM 2091 O O . VAL A 1 273 ? 10.384 -0.517 -12.688 1.00 94.69 273 VAL A O 1
ATOM 2094 N N . ARG A 1 274 ? 8.944 -1.869 -11.630 1.00 94.88 274 ARG A N 1
ATOM 2095 C CA . ARG A 1 274 ? 9.874 -2.292 -10.589 1.00 94.88 274 ARG A CA 1
ATOM 2096 C C . ARG A 1 274 ? 10.528 -3.597 -11.037 1.00 94.88 274 ARG A C 1
ATOM 2098 O O . ARG A 1 274 ? 9.825 -4.584 -11.255 1.00 94.88 274 ARG A O 1
ATOM 2105 N N . TYR A 1 275 ? 11.845 -3.584 -11.234 1.00 95.38 275 TYR A N 1
ATOM 2106 C CA . TYR A 1 275 ? 12.572 -4.696 -11.851 1.00 95.38 275 TYR A CA 1
ATOM 2107 C C . TYR A 1 275 ? 12.950 -5.759 -10.816 1.00 95.38 275 TYR A C 1
ATOM 2109 O O . TYR A 1 275 ? 13.710 -5.488 -9.889 1.00 95.38 275 TYR A O 1
ATOM 2117 N N . VAL A 1 276 ? 12.421 -6.972 -10.964 1.00 96.19 276 VAL A N 1
ATOM 2118 C CA . VAL A 1 276 ? 12.534 -8.042 -9.966 1.00 96.19 276 VAL A CA 1
ATOM 2119 C C . VAL A 1 276 ? 12.936 -9.374 -10.596 1.00 96.19 276 VAL A C 1
ATOM 2121 O O . VAL A 1 276 ? 12.685 -9.652 -11.771 1.00 96.19 276 VAL A O 1
ATOM 2124 N N . ASN A 1 277 ? 13.564 -10.233 -9.798 1.00 95.44 277 ASN A N 1
ATOM 2125 C CA . ASN A 1 277 ? 13.920 -11.585 -10.209 1.00 95.44 277 ASN A CA 1
ATOM 2126 C C . ASN A 1 277 ? 12.769 -12.573 -10.015 1.00 95.44 277 ASN A C 1
ATOM 2128 O O . ASN A 1 277 ? 12.582 -13.462 -10.841 1.00 95.44 277 ASN A O 1
ATOM 2132 N N . ASP A 1 278 ? 12.007 -12.412 -8.934 1.00 95.00 278 ASP A N 1
ATOM 2133 C CA . ASP A 1 278 ? 10.855 -13.250 -8.622 1.00 95.00 278 ASP A CA 1
ATOM 2134 C C . ASP A 1 278 ? 9.602 -12.374 -8.436 1.00 95.00 278 ASP A C 1
ATOM 2136 O O . ASP A 1 278 ? 9.500 -11.632 -7.450 1.00 95.00 278 ASP A O 1
ATOM 2140 N N . PRO A 1 279 ? 8.632 -12.441 -9.367 1.00 94.12 279 PRO A N 1
ATOM 2141 C CA . PRO A 1 279 ? 7.426 -11.629 -9.291 1.00 94.12 279 PRO A CA 1
ATOM 2142 C C . PRO A 1 279 ? 6.491 -12.075 -8.158 1.00 94.12 279 PRO A C 1
ATOM 2144 O O . PRO A 1 279 ? 5.710 -11.264 -7.659 1.00 94.12 279 PRO A O 1
ATOM 2147 N N . LEU A 1 280 ? 6.555 -13.339 -7.721 1.00 93.62 280 LEU A N 1
ATOM 2148 C CA . LEU A 1 280 ? 5.717 -13.847 -6.636 1.00 93.62 280 LEU A CA 1
ATOM 2149 C C . LEU A 1 280 ? 6.187 -13.301 -5.292 1.00 93.62 280 LEU A C 1
ATOM 2151 O O . LEU A 1 280 ? 5.359 -12.814 -4.522 1.00 93.62 280 LEU A O 1
ATOM 2155 N N . LEU A 1 281 ? 7.499 -13.313 -5.039 1.00 94.12 281 LEU A N 1
ATOM 2156 C CA . LEU A 1 281 ? 8.076 -12.710 -3.833 1.00 94.12 281 LEU A CA 1
ATOM 2157 C C . LEU A 1 281 ? 7.829 -11.198 -3.794 1.00 94.12 281 LEU A C 1
ATOM 2159 O O . LEU A 1 281 ? 7.389 -10.672 -2.772 1.00 94.12 281 LEU A O 1
ATOM 2163 N N . ALA A 1 282 ? 8.020 -10.505 -4.921 1.00 92.94 282 ALA A N 1
ATOM 2164 C CA . ALA A 1 282 ? 7.751 -9.072 -5.018 1.00 92.94 282 ALA A CA 1
ATOM 2165 C C . ALA A 1 282 ? 6.276 -8.732 -4.746 1.00 92.94 282 ALA A C 1
ATOM 2167 O O . ALA A 1 282 ? 5.978 -7.767 -4.044 1.00 92.94 282 ALA A O 1
ATOM 2168 N N . LYS A 1 283 ? 5.346 -9.555 -5.243 1.00 93.56 283 LYS A N 1
ATOM 2169 C CA . LYS A 1 283 ? 3.914 -9.415 -4.957 1.00 93.56 283 LYS A CA 1
ATOM 2170 C C . LYS A 1 283 ? 3.598 -9.667 -3.477 1.00 93.56 283 LYS A C 1
ATOM 2172 O O . LYS A 1 283 ? 2.828 -8.912 -2.888 1.00 93.56 283 LYS A O 1
ATOM 2177 N N . MET A 1 284 ? 4.177 -10.703 -2.867 1.00 93.81 284 MET A N 1
ATOM 2178 C CA . MET A 1 284 ? 3.947 -11.031 -1.451 1.00 93.81 284 MET A CA 1
ATOM 2179 C C . MET A 1 284 ? 4.521 -9.979 -0.493 1.00 93.81 284 MET A C 1
ATOM 2181 O O . MET A 1 284 ? 3.938 -9.751 0.563 1.00 93.81 284 MET A O 1
ATOM 2185 N N . SER A 1 285 ? 5.563 -9.247 -0.896 1.00 94.06 285 SER A N 1
ATOM 2186 C CA . SER A 1 285 ? 6.134 -8.147 -0.105 1.00 94.06 285 SER A CA 1
ATOM 2187 C C . SER A 1 285 ? 5.102 -7.075 0.294 1.00 94.06 285 SER A C 1
ATOM 2189 O O . SER A 1 285 ? 5.193 -6.501 1.383 1.00 94.06 285 SER A O 1
ATOM 2191 N N . PHE A 1 286 ? 4.074 -6.835 -0.531 1.00 93.69 286 PHE A N 1
ATOM 2192 C CA . PHE A 1 286 ? 2.971 -5.929 -0.181 1.00 93.69 286 PHE A CA 1
ATOM 2193 C C . PHE A 1 286 ? 2.123 -6.457 0.984 1.00 93.69 286 PHE A C 1
ATOM 2195 O O . PHE A 1 286 ? 1.693 -5.682 1.839 1.00 93.69 286 PHE A O 1
ATOM 2202 N N . VAL A 1 287 ? 1.911 -7.775 1.048 1.00 94.25 287 VAL A N 1
ATOM 2203 C CA . VAL A 1 287 ? 1.206 -8.428 2.160 1.00 94.25 287 VAL A CA 1
ATOM 2204 C C . VAL A 1 287 ? 2.062 -8.385 3.417 1.00 94.25 287 VAL A C 1
ATOM 2206 O O . VAL A 1 287 ? 1.550 -8.027 4.473 1.00 94.25 287 VAL A O 1
ATOM 2209 N N . ASP A 1 288 ? 3.360 -8.667 3.309 1.00 94.56 288 ASP A N 1
ATOM 2210 C CA . ASP A 1 288 ? 4.278 -8.615 4.452 1.00 94.56 288 ASP A CA 1
ATOM 2211 C C . ASP A 1 288 ? 4.329 -7.211 5.069 1.00 94.56 288 ASP A C 1
ATOM 2213 O O . ASP A 1 288 ? 4.248 -7.054 6.289 1.00 94.56 288 ASP A O 1
ATOM 2217 N N . THR A 1 289 ? 4.366 -6.177 4.223 1.00 94.12 289 THR A N 1
ATOM 2218 C CA . THR A 1 289 ? 4.319 -4.771 4.654 1.00 94.12 289 THR A CA 1
ATOM 2219 C C . THR A 1 289 ? 3.000 -4.453 5.365 1.00 94.12 289 THR A C 1
ATOM 2221 O O . THR A 1 289 ? 3.006 -3.852 6.442 1.00 94.12 289 THR A O 1
ATOM 2224 N N . ALA A 1 290 ? 1.868 -4.912 4.820 1.00 94.88 290 ALA A N 1
ATOM 2225 C CA . ALA A 1 290 ? 0.558 -4.731 5.440 1.00 94.88 290 ALA A CA 1
ATOM 2226 C C . ALA A 1 290 ? 0.445 -5.454 6.795 1.00 94.88 290 ALA A C 1
ATOM 2228 O O . ALA A 1 290 ? -0.081 -4.893 7.757 1.00 94.88 290 ALA A O 1
ATOM 2229 N N . VAL A 1 291 ? 0.962 -6.683 6.896 1.00 95.19 291 VAL A N 1
ATOM 2230 C CA . VAL A 1 291 ? 0.971 -7.472 8.137 1.00 95.19 291 VAL A CA 1
ATOM 2231 C C . VAL A 1 291 ? 1.843 -6.799 9.192 1.00 95.19 291 VAL A C 1
ATOM 2233 O O . VAL A 1 291 ? 1.406 -6.655 10.334 1.00 95.19 291 VAL A O 1
ATOM 2236 N N . LEU A 1 292 ? 3.036 -6.327 8.825 1.00 96.00 292 LEU A N 1
ATOM 2237 C CA . LEU A 1 292 ? 3.923 -5.620 9.747 1.00 96.00 292 LEU A CA 1
ATOM 2238 C C . LEU A 1 292 ? 3.281 -4.325 10.269 1.00 96.00 292 LEU A C 1
ATOM 2240 O O . LEU A 1 292 ? 3.321 -4.063 11.473 1.00 96.00 292 LEU A O 1
ATOM 2244 N N . ALA A 1 293 ? 2.636 -3.551 9.391 1.00 95.50 293 ALA A N 1
ATOM 2245 C CA . ALA A 1 293 ? 1.890 -2.353 9.774 1.00 95.50 293 ALA A CA 1
ATOM 2246 C C . ALA A 1 293 ? 0.681 -2.678 10.673 1.00 95.50 293 ALA A C 1
ATOM 2248 O O . ALA A 1 293 ? 0.420 -1.985 11.655 1.00 95.50 293 ALA A O 1
ATOM 2249 N N . ALA A 1 294 ? -0.041 -3.767 10.402 1.00 95.88 294 ALA A N 1
ATOM 2250 C CA . ALA A 1 294 ? -1.156 -4.199 11.241 1.00 95.88 294 ALA A CA 1
ATOM 2251 C C . ALA A 1 294 ? -0.688 -4.637 12.640 1.00 95.88 294 ALA A C 1
ATOM 2253 O O . ALA A 1 294 ? -1.318 -4.290 13.643 1.00 95.88 294 ALA A O 1
ATOM 2254 N N . LEU A 1 295 ? 0.434 -5.360 12.728 1.00 96.38 295 LEU A N 1
ATOM 2255 C CA . LEU A 1 295 ? 1.039 -5.768 13.997 1.00 96.38 295 LEU A CA 1
ATOM 2256 C C . LEU A 1 295 ? 1.538 -4.562 14.805 1.00 96.38 295 LEU A C 1
ATOM 2258 O O . LEU A 1 295 ? 1.330 -4.515 16.021 1.00 96.38 295 LEU A O 1
ATOM 2262 N N . SER A 1 296 ? 2.147 -3.569 14.152 1.00 96.50 296 SER A N 1
ATOM 2263 C CA . SER A 1 296 ? 2.599 -2.345 14.822 1.00 96.50 296 SER A CA 1
ATOM 2264 C C . SER A 1 296 ? 1.423 -1.491 15.311 1.00 96.50 296 SER A C 1
ATOM 2266 O O . SER A 1 296 ? 1.410 -1.081 16.470 1.00 96.50 296 SER A O 1
ATOM 2268 N N . CYS A 1 297 ? 0.370 -1.304 14.509 1.00 96.31 297 CYS A N 1
ATOM 2269 C CA . CYS A 1 297 ? -0.846 -0.613 14.953 1.00 96.31 297 CYS A CA 1
ATOM 2270 C C . CYS A 1 297 ? -1.549 -1.349 16.107 1.00 96.31 297 CYS A C 1
ATOM 2272 O O . CYS A 1 297 ? -2.008 -0.715 17.058 1.00 96.31 297 CYS A O 1
ATOM 2274 N N . SER A 1 298 ? -1.611 -2.683 16.051 1.00 96.19 298 SER A N 1
ATOM 2275 C CA . SER A 1 298 ? -2.216 -3.519 17.096 1.00 96.19 298 SER A CA 1
ATOM 2276 C C . SER A 1 298 ? -1.466 -3.421 18.425 1.00 96.19 298 SER A C 1
ATOM 2278 O O . SER A 1 298 ? -2.097 -3.273 19.475 1.00 96.19 298 SER A O 1
ATOM 2280 N N . SER A 1 299 ? -0.129 -3.443 18.395 1.00 96.25 299 SER A N 1
ATOM 2281 C CA . SER A 1 299 ? 0.687 -3.311 19.607 1.00 96.25 299 SER A CA 1
ATOM 2282 C C . SER A 1 299 ? 0.575 -1.915 20.229 1.00 96.25 299 SER A C 1
ATOM 2284 O O . SER A 1 299 ? 0.402 -1.803 21.443 1.00 96.25 299 SER A O 1
ATOM 2286 N N . LEU A 1 300 ? 0.563 -0.855 19.414 1.00 96.38 300 LEU A N 1
ATOM 2287 C CA . LEU A 1 300 ? 0.342 0.518 19.882 1.00 96.38 300 LEU A CA 1
ATOM 2288 C C . LEU A 1 300 ? -1.048 0.699 20.509 1.00 96.38 300 LEU A C 1
ATOM 2290 O O . LEU A 1 300 ? -1.169 1.314 21.572 1.00 96.38 300 LEU A O 1
ATOM 2294 N N . CYS A 1 301 ? -2.089 0.127 19.895 1.00 95.81 301 CYS A N 1
ATOM 2295 C CA . CYS A 1 301 ? -3.444 0.157 20.445 1.00 95.81 301 CYS A CA 1
ATOM 2296 C C . CYS A 1 301 ? -3.510 -0.549 21.807 1.00 95.81 301 CYS A C 1
ATOM 2298 O O . CYS A 1 301 ? -4.063 0.006 22.757 1.00 95.81 301 CYS A O 1
ATOM 2300 N N . LEU A 1 302 ? -2.867 -1.716 21.940 1.00 95.88 302 LEU A N 1
ATOM 2301 C CA . LEU A 1 302 ? -2.824 -2.478 23.188 1.00 95.88 302 LEU A CA 1
ATOM 2302 C C . LEU A 1 302 ? -2.182 -1.672 24.326 1.00 95.88 302 LEU A C 1
ATOM 2304 O O . LEU A 1 302 ? -2.750 -1.578 25.416 1.00 95.88 302 LEU A O 1
ATOM 2308 N N . VAL A 1 303 ? -1.016 -1.067 24.077 1.00 96.00 303 VAL A N 1
ATOM 2309 C CA . VAL A 1 303 ? -0.308 -0.244 25.072 1.00 96.00 303 VAL A CA 1
ATOM 2310 C C . VAL A 1 303 ? -1.163 0.957 25.484 1.00 96.00 303 VAL A C 1
ATOM 2312 O O . VAL A 1 303 ? -1.315 1.227 26.679 1.00 96.00 303 VAL A O 1
ATOM 2315 N N . GLY A 1 304 ? -1.784 1.633 24.512 1.00 94.62 304 GLY A N 1
ATOM 2316 C CA . GLY A 1 304 ? -2.705 2.740 24.768 1.00 94.62 304 GLY A CA 1
ATOM 2317 C C . GLY A 1 304 ? -3.913 2.323 25.611 1.00 94.62 304 GLY A C 1
ATOM 2318 O O . GLY A 1 304 ? -4.250 2.996 26.585 1.00 94.62 304 GLY A O 1
ATOM 2319 N N . LEU A 1 305 ? -4.529 1.178 25.303 1.00 94.75 305 LEU A N 1
ATOM 2320 C CA . LEU A 1 305 ? -5.667 0.642 26.054 1.00 94.75 305 LEU A CA 1
ATOM 2321 C C . LEU A 1 305 ? -5.290 0.278 27.493 1.00 94.75 305 LEU A C 1
ATOM 2323 O O . LEU A 1 305 ? -6.048 0.601 28.404 1.00 94.75 305 LEU A O 1
ATOM 2327 N N . ILE A 1 306 ? -4.125 -0.333 27.729 1.00 93.88 306 ILE A N 1
ATOM 2328 C CA . ILE A 1 306 ? -3.647 -0.652 29.086 1.00 93.88 306 ILE A CA 1
ATOM 2329 C C . ILE A 1 306 ? -3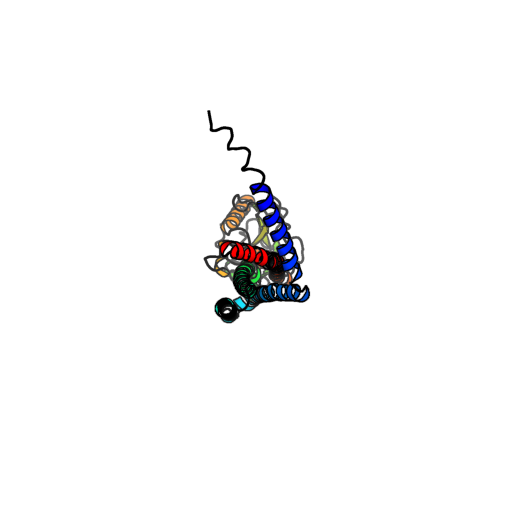.439 0.636 29.902 1.00 93.88 306 ILE A C 1
ATOM 2331 O O . ILE A 1 306 ? -3.894 0.732 31.050 1.00 93.88 306 ILE A O 1
ATOM 2335 N N . ALA A 1 307 ? -2.809 1.654 29.309 1.00 92.12 307 ALA A N 1
ATOM 2336 C CA . ALA A 1 307 ? -2.604 2.950 29.953 1.00 92.12 307 ALA A CA 1
ATOM 2337 C C . ALA A 1 307 ? -3.942 3.650 30.265 1.00 92.12 307 ALA A C 1
ATOM 2339 O O . ALA A 1 307 ? -4.183 4.064 31.399 1.00 92.12 307 ALA A O 1
ATOM 2340 N N . CYS A 1 308 ? -4.865 3.721 29.305 1.00 91.75 308 CYS A N 1
ATOM 2341 C CA . CYS A 1 308 ? -6.168 4.353 29.514 1.00 91.75 308 CYS A CA 1
ATOM 2342 C C . CYS A 1 308 ? -7.060 3.575 30.493 1.00 91.75 308 CYS A C 1
ATOM 2344 O O . CYS A 1 308 ? -7.738 4.190 31.317 1.00 91.75 308 CYS A O 1
ATOM 2346 N N . ALA A 1 309 ? -7.060 2.240 30.445 1.00 90.25 309 ALA A N 1
ATOM 2347 C CA . ALA A 1 309 ? -7.845 1.407 31.353 1.00 90.25 309 ALA A CA 1
ATOM 2348 C C . ALA A 1 309 ? -7.338 1.520 32.797 1.00 90.25 309 ALA A C 1
ATOM 2350 O O . ALA A 1 309 ? -8.144 1.686 33.715 1.00 90.25 309 ALA A O 1
ATOM 2351 N N . SER A 1 310 ? -6.017 1.504 33.009 1.00 86.62 310 SER A N 1
ATOM 2352 C CA . SER A 1 310 ? -5.434 1.704 34.342 1.00 86.62 310 SER A CA 1
ATOM 2353 C C . SER A 1 310 ? -5.786 3.084 34.914 1.00 86.62 310 SER A C 1
ATOM 2355 O O . SER A 1 310 ? -6.256 3.174 36.051 1.00 86.62 310 SER A O 1
ATOM 2357 N N . LEU A 1 311 ? -5.688 4.148 34.108 1.00 85.56 311 LEU A N 1
ATOM 2358 C CA . LEU A 1 311 ? -6.101 5.498 34.503 1.00 85.56 311 LEU A CA 1
ATOM 2359 C C . LEU A 1 311 ? -7.605 5.606 34.777 1.00 85.56 311 LEU A C 1
ATOM 2361 O O . LEU A 1 311 ? -7.992 6.272 35.733 1.00 85.56 311 LEU A O 1
ATOM 2365 N N . ALA A 1 312 ? -8.461 4.950 33.992 1.00 84.38 312 ALA A N 1
ATOM 2366 C CA . ALA A 1 312 ? -9.908 4.972 34.201 1.00 84.38 312 ALA A CA 1
ATOM 2367 C C . ALA A 1 312 ? -10.306 4.293 35.522 1.00 84.38 312 ALA A C 1
ATOM 2369 O O . ALA A 1 312 ? -11.159 4.808 36.251 1.00 84.38 312 ALA A O 1
ATOM 2370 N N . ILE A 1 313 ? -9.663 3.171 35.866 1.00 79.69 313 ILE A N 1
ATOM 2371 C CA . ILE A 1 313 ? -9.937 2.451 37.115 1.00 79.69 313 ILE A CA 1
ATOM 2372 C C . ILE A 1 313 ? -9.412 3.240 38.327 1.00 79.69 313 ILE A C 1
ATOM 2374 O O . ILE A 1 313 ? -10.120 3.359 39.328 1.00 79.69 313 ILE A O 1
ATOM 2378 N N . LEU A 1 314 ? -8.218 3.838 38.233 1.00 75.81 314 LEU A N 1
ATOM 2379 C CA . LEU A 1 314 ? -7.636 4.662 39.305 1.00 75.81 314 LEU A CA 1
ATOM 2380 C C . LEU A 1 314 ? -8.354 6.018 39.462 1.00 75.81 314 LEU A C 1
ATOM 2382 O O . LEU A 1 314 ? -8.609 6.483 40.576 1.00 75.81 314 LEU A O 1
ATOM 2386 N N . GLY A 1 315 ? -8.712 6.656 38.348 1.00 65.75 315 GLY A N 1
ATOM 2387 C CA . GLY A 1 315 ? -9.346 7.974 38.283 1.00 65.75 315 GLY A CA 1
ATOM 2388 C C . GLY A 1 315 ? -10.803 7.979 38.746 1.00 65.75 315 GLY A C 1
ATOM 2389 O O . GLY A 1 315 ? -11.235 8.940 39.388 1.00 65.75 315 GLY A O 1
ATOM 2390 N N . ALA A 1 316 ? -11.540 6.882 38.534 1.00 57.72 316 ALA A N 1
ATOM 2391 C CA . ALA A 1 316 ? -12.880 6.704 39.098 1.00 57.72 316 ALA A CA 1
ATOM 2392 C C . ALA A 1 316 ? -12.887 6.798 40.640 1.00 57.72 316 ALA A C 1
ATOM 2394 O O . ALA A 1 316 ? -13.878 7.240 41.224 1.00 57.72 316 ALA A O 1
ATOM 2395 N N . GLY A 1 317 ? -11.769 6.464 41.298 1.00 54.28 317 GLY A N 1
ATOM 2396 C CA . GLY A 1 317 ? -11.587 6.664 42.738 1.00 54.28 317 GLY A CA 1
ATOM 2397 C C . GLY A 1 317 ? -11.494 8.140 43.148 1.00 54.28 317 GLY A C 1
ATOM 2398 O O . GLY A 1 317 ? -12.069 8.531 44.162 1.00 54.28 317 GLY A O 1
ATOM 2399 N N . LYS A 1 318 ? -10.833 8.990 42.347 1.00 52.69 318 LYS A N 1
ATOM 2400 C CA . LYS A 1 318 ? -10.664 10.428 42.643 1.00 52.69 318 LYS A CA 1
ATOM 2401 C C . LYS A 1 318 ? -11.944 11.240 42.415 1.00 52.69 318 LYS A C 1
ATOM 2403 O O . LYS A 1 318 ? -12.271 12.098 43.229 1.00 52.69 318 LYS A O 1
ATOM 2408 N N . VAL A 1 319 ? -12.697 10.955 41.348 1.00 47.16 319 VAL A N 1
ATOM 2409 C CA . VAL A 1 319 ? -13.920 11.709 40.991 1.00 47.16 319 VAL A CA 1
ATOM 2410 C C . VAL A 1 319 ? -15.046 11.499 42.012 1.00 47.16 319 VAL A C 1
ATOM 2412 O O . VAL A 1 319 ? -15.746 12.445 42.372 1.00 47.16 319 VAL A O 1
ATOM 2415 N N . ARG A 1 320 ? -15.183 10.283 42.557 1.00 49.69 320 ARG A N 1
ATOM 2416 C CA . ARG A 1 320 ? -16.198 9.963 43.577 1.00 49.69 320 ARG A CA 1
ATOM 2417 C C . ARG A 1 320 ? -15.957 10.707 44.900 1.00 49.69 320 ARG A C 1
ATOM 2419 O O . ARG A 1 320 ? -16.909 11.096 45.568 1.00 49.69 320 ARG A O 1
ATOM 2426 N N . LEU A 1 321 ? -14.689 10.955 45.228 1.00 49.25 321 LEU A N 1
ATOM 2427 C CA . LEU A 1 321 ? -14.244 11.711 46.404 1.00 49.25 321 LEU A CA 1
ATOM 2428 C C . LEU A 1 321 ? -14.545 13.212 46.300 1.00 49.25 321 LEU A C 1
ATOM 2430 O O . LEU A 1 321 ? -14.854 13.848 47.305 1.00 49.25 321 LEU A O 1
ATOM 2434 N N . ILE A 1 322 ? -14.479 13.776 45.093 1.00 50.78 322 ILE A N 1
ATOM 2435 C CA . ILE A 1 322 ? -14.799 15.189 44.843 1.00 50.78 322 ILE A CA 1
ATOM 2436 C C . ILE A 1 322 ? -16.316 15.413 44.902 1.00 50.78 322 ILE A C 1
ATOM 2438 O O . ILE A 1 322 ? -16.767 16.355 45.545 1.00 50.78 322 ILE A O 1
ATOM 2442 N N . LEU A 1 323 ? -17.112 14.508 44.323 1.00 44.84 323 LEU A N 1
ATOM 2443 C CA . LEU A 1 323 ? -18.579 14.577 44.379 1.00 44.84 323 LEU A CA 1
ATOM 2444 C C . LEU A 1 323 ? -19.136 14.416 45.803 1.00 44.84 323 LEU A C 1
ATOM 2446 O O . LEU A 1 323 ? -20.062 15.129 46.170 1.00 44.84 323 LEU A O 1
ATOM 2450 N N . GLN A 1 324 ? -18.551 13.552 46.642 1.00 50.75 324 GLN A N 1
ATOM 2451 C CA . GLN A 1 324 ? -18.965 13.430 48.049 1.00 50.75 324 GLN A CA 1
ATOM 2452 C C . GLN A 1 324 ? -18.636 14.666 48.902 1.00 50.75 324 GLN A C 1
ATOM 2454 O O . GLN A 1 324 ? -19.310 14.899 49.897 1.00 50.75 324 GLN A O 1
ATOM 2459 N N . ARG A 1 325 ? -17.630 15.465 48.523 1.00 49.16 325 ARG A N 1
ATOM 2460 C CA . ARG A 1 325 ? -17.279 16.728 49.199 1.00 49.16 325 ARG A CA 1
ATOM 2461 C C . ARG A 1 325 ? -18.165 17.912 48.812 1.00 49.16 325 ARG A C 1
ATOM 2463 O O . ARG A 1 325 ? -18.106 18.928 49.484 1.00 49.16 325 ARG A O 1
ATOM 2470 N N . LEU A 1 326 ? -18.902 17.812 47.707 1.00 45.41 326 LEU A N 1
ATOM 2471 C CA . LEU A 1 326 ? -19.814 18.862 47.241 1.00 45.41 326 LEU A CA 1
ATOM 2472 C C . LEU A 1 326 ? -21.243 18.675 47.773 1.00 45.41 326 LEU A C 1
ATOM 2474 O O . LEU A 1 326 ? -22.044 19.597 47.689 1.00 45.41 326 LEU A O 1
ATOM 2478 N N . VAL A 1 327 ? -21.560 17.485 48.294 1.00 52.00 327 VAL A N 1
ATOM 2479 C CA . VAL A 1 327 ? -22.891 17.116 48.811 1.00 52.00 327 VAL A CA 1
ATOM 2480 C C . VAL A 1 327 ? -22.931 17.083 50.352 1.00 52.00 327 VAL A C 1
ATOM 2482 O O . VAL A 1 327 ? -24.013 16.998 50.924 1.00 52.00 327 VAL A O 1
ATOM 2485 N N . ALA A 1 328 ? -21.778 17.165 51.027 1.00 42.94 328 ALA A N 1
ATOM 2486 C CA . ALA A 1 328 ? -21.640 17.212 52.489 1.00 42.94 328 ALA A CA 1
ATOM 2487 C C . ALA A 1 328 ? -21.067 18.558 52.938 1.00 42.94 328 ALA A C 1
ATOM 2489 O O . ALA A 1 328 ? -21.502 19.051 53.999 1.00 42.94 328 ALA A O 1
#

Secondary structure (DSSP, 8-state):
--SSSSSSSSSHHHHHHHHHHHHHHHHHHHHHHTTS-HHHHHHHHHHHHHHHHHHHHHHHHHHHHHTTT-HHHHHHHHHHHHHHHHHHHHH--SSHHHHHHHHHHHHHHHHHHHHHHHHIIIIIHHHHHHHHSEEEEEE-TTS-GGGGTTEEEEEEPTT-EE-GGG-EEEE-TTT-SEEEEEEEE-TT--TTSPP-EEEEEES-S-SBS----TTTT-TT--EEEEPPPHHHHS-GGGGGG-SS--HHHHHHHHHHHHHHHT--S--SS-EEEEEES-HHHHHHHHHHHHHHHHHHHHHHHHHHHHHHHHHHHHHHHHHHHHHHHHH-

Radius of gyration: 32.07 Å; chains: 1; bounding box: 54×67×101 Å

pLDDT: mean 84.08, std 16.06, range [42.94, 96.94]